Protein AF-A0A661TJ14-F1 (afdb_monomer_lite)

Sequence (254 aa):
TYYYKWKAENRQFLFSNINYFESGESVINGIFPKISSKQELNIISKLQKIKKTIGYYSLRIKNGNILYYRNSGGRYWKIITNFRPTFYLNNKKGISSRESYLYFSDTTLRDIIISNLNSSLYFWYYVMHSDARTNNPSDLKNFPLDQDVFRKNLKKNLIELCKILMNDLQKNSIIQTANYRTGDVKYQQFLPAKSKAIIDEIDKVLAKHYGFTEEELDFIINYDIKYRMREEFFNNENEKENEQLIKNNNSFLK

pLDDT: mean 89.23, std 15.02, range [35.16, 98.88]

Secondary structure (DSSP, 8-state):
-------GGGGGGTGGG------GGG-BTTB-----SHHHHHHHHHHTT---BHHHH-BSS--S-EEEEESS--TT---EESSPPPEEETTEE---TTEEEEE-SSHHHHHHHHHHHHSHHHHHHHHHHS-SS---HHHHHTSB--GGGS-HHHHHHHHHHHHHHHHHHHHTEEEEEEEETTEEEEEEEE-GGGGHHHHHHHHHHHHHHHT--HHHHHHHHHTTHHHHT-THHHHTHHHHHHHHHHHHHHTT--

Structure (mmCIF, N/CA/C/O backbone):
data_AF-A0A661TJ14-F1
#
_entry.id   AF-A0A661TJ14-F1
#
loop_
_atom_site.group_PDB
_atom_site.id
_atom_site.type_symbol
_atom_site.label_atom_id
_atom_site.label_alt_id
_atom_site.label_comp_id
_atom_site.label_asym_id
_atom_site.label_entity_id
_atom_site.label_seq_id
_atom_site.pdbx_PDB_ins_code
_atom_site.Cartn_x
_atom_site.Cartn_y
_atom_site.Cartn_z
_atom_site.occupancy
_atom_site.B_iso_or_equiv
_atom_site.auth_seq_id
_atom_site.auth_comp_id
_atom_site.auth_asym_id
_atom_site.auth_atom_id
_atom_site.pdbx_PDB_model_num
ATOM 1 N N . THR A 1 1 ? -22.064 1.202 -0.076 1.00 82.75 1 THR A N 1
ATOM 2 C CA . THR A 1 1 ? -22.317 0.019 -0.932 1.00 82.75 1 THR A CA 1
ATOM 3 C C . THR A 1 1 ? -21.012 -0.629 -1.344 1.00 82.75 1 THR A C 1
ATOM 5 O O . THR A 1 1 ? -20.039 0.091 -1.533 1.00 82.75 1 THR A O 1
ATOM 8 N N . TYR A 1 2 ? -21.007 -1.955 -1.521 1.00 86.31 2 TYR A N 1
ATOM 9 C CA . TYR A 1 2 ? -19.827 -2.746 -1.898 1.00 86.31 2 TYR A CA 1
ATOM 10 C C . TYR A 1 2 ? -19.273 -2.360 -3.282 1.00 86.31 2 TYR A C 1
ATOM 12 O O . TYR A 1 2 ? -20.023 -2.001 -4.193 1.00 86.31 2 TYR A O 1
ATOM 20 N N . TYR A 1 3 ? -17.954 -2.477 -3.473 1.00 88.88 3 TYR A N 1
ATOM 21 C CA . TYR A 1 3 ? -17.310 -2.272 -4.775 1.00 88.88 3 TYR A CA 1
ATOM 22 C C . TYR A 1 3 ? -17.398 -3.537 -5.653 1.00 88.88 3 TYR A C 1
ATOM 24 O O . TYR A 1 3 ? -16.480 -4.368 -5.700 1.00 88.88 3 TYR A O 1
ATOM 32 N N . TYR A 1 4 ? -18.516 -3.677 -6.374 1.00 86.31 4 TYR A N 1
ATOM 33 C CA . TYR A 1 4 ? -18.767 -4.814 -7.263 1.00 86.31 4 TYR A CA 1
ATOM 34 C C . TYR A 1 4 ? -17.832 -4.826 -8.480 1.00 86.31 4 TYR A C 1
ATOM 36 O O . TYR A 1 4 ? -17.758 -3.882 -9.269 1.00 86.31 4 TYR A O 1
ATOM 44 N N . LYS A 1 5 ? -17.152 -5.960 -8.674 1.00 85.75 5 LYS A N 1
ATOM 45 C CA . LYS A 1 5 ? -16.361 -6.275 -9.871 1.00 85.75 5 LYS A CA 1
ATOM 46 C C . LYS A 1 5 ? -17.174 -7.259 -10.707 1.00 85.75 5 LYS A C 1
ATOM 48 O O . LYS A 1 5 ? -17.396 -8.388 -10.284 1.00 85.75 5 LYS A O 1
ATOM 53 N N . TRP A 1 6 ? -17.633 -6.816 -11.866 1.00 82.25 6 TRP A N 1
ATOM 54 C CA . TRP A 1 6 ? -18.607 -7.500 -12.714 1.00 82.25 6 TRP A CA 1
ATOM 55 C C . TRP A 1 6 ? -18.126 -7.483 -14.163 1.00 82.25 6 TRP A C 1
ATOM 57 O O . TRP A 1 6 ? -17.365 -6.593 -14.562 1.00 82.25 6 TRP A O 1
ATOM 67 N N . LYS A 1 7 ? -18.529 -8.496 -14.933 1.00 82.94 7 LYS A N 1
ATOM 68 C CA . LYS A 1 7 ? -18.353 -8.514 -16.384 1.00 82.94 7 LYS A CA 1
ATOM 69 C C . LYS A 1 7 ? -19.634 -8.014 -17.061 1.00 82.94 7 LYS A C 1
ATOM 71 O O . LYS A 1 7 ? -20.668 -7.866 -16.408 1.00 82.94 7 LYS A O 1
ATOM 76 N N . ALA A 1 8 ? -19.558 -7.722 -18.358 1.00 86.62 8 ALA A N 1
ATOM 77 C CA . ALA A 1 8 ? -20.676 -7.143 -19.101 1.00 86.62 8 ALA A CA 1
ATOM 78 C C . ALA A 1 8 ? -21.921 -8.048 -19.082 1.00 86.62 8 ALA A C 1
ATOM 80 O O . ALA A 1 8 ? -23.043 -7.549 -19.024 1.00 86.62 8 ALA A O 1
ATOM 81 N N . GLU A 1 9 ? -21.720 -9.365 -19.043 1.00 89.62 9 GLU A N 1
ATOM 82 C CA . GLU A 1 9 ? -22.781 -10.376 -19.054 1.00 89.62 9 GLU A CA 1
ATOM 83 C C . GLU A 1 9 ? -23.595 -10.373 -17.750 1.00 89.62 9 GLU A C 1
ATOM 85 O O . GLU A 1 9 ? -24.747 -10.794 -17.723 1.00 89.62 9 GLU A O 1
ATOM 90 N N . ASN A 1 10 ? -23.039 -9.840 -16.657 1.00 87.62 10 ASN A N 1
ATOM 91 C CA . ASN A 1 10 ? -23.737 -9.750 -15.375 1.00 87.62 10 ASN A CA 1
ATOM 92 C C . ASN A 1 10 ? -24.695 -8.550 -15.293 1.00 87.62 10 ASN A C 1
ATOM 94 O O . ASN A 1 10 ? -25.259 -8.309 -14.224 1.00 87.62 10 ASN A O 1
ATOM 98 N N . ARG A 1 11 ? -24.881 -7.778 -16.379 1.00 88.44 11 ARG A N 1
ATOM 99 C CA . ARG A 1 11 ? -25.579 -6.487 -16.311 1.00 88.44 11 ARG A CA 1
ATOM 100 C C . ARG A 1 11 ? -27.006 -6.578 -15.789 1.00 88.44 11 ARG A C 1
ATOM 102 O O . ARG A 1 11 ? -27.409 -5.748 -14.979 1.00 88.44 11 ARG A O 1
ATOM 109 N N . GLN A 1 12 ? -27.731 -7.604 -16.218 1.00 91.88 12 GLN A N 1
ATOM 110 C CA . GLN A 1 12 ? -29.122 -7.835 -15.826 1.00 91.88 12 GLN A CA 1
ATOM 111 C C . GLN A 1 12 ? -29.311 -8.057 -14.317 1.00 91.88 12 GLN A C 1
ATOM 113 O O . GLN A 1 12 ? -30.393 -7.819 -13.800 1.00 91.88 12 GLN A O 1
ATOM 118 N N . PHE A 1 13 ? -28.255 -8.453 -13.600 1.00 88.69 13 PHE A N 1
ATOM 119 C CA . PHE A 1 13 ? -28.304 -8.728 -12.164 1.00 88.69 13 PHE A CA 1
ATOM 120 C C . PHE A 1 13 ? -27.771 -7.572 -11.307 1.00 88.69 13 PHE A C 1
ATOM 122 O O . PHE A 1 13 ? -27.551 -7.757 -10.112 1.00 88.69 13 PHE A O 1
ATOM 129 N N . LEU A 1 14 ? -27.475 -6.404 -11.892 1.00 83.88 14 LEU A N 1
ATOM 130 C CA . LEU A 1 14 ? -26.838 -5.312 -11.153 1.00 83.88 14 LEU A CA 1
ATOM 131 C C . LEU A 1 14 ? -27.724 -4.838 -10.001 1.00 83.88 14 LEU A C 1
ATOM 133 O O . LEU A 1 14 ? -27.325 -4.928 -8.847 1.00 83.88 14 LEU A O 1
ATOM 137 N N . PHE A 1 15 ? -28.926 -4.357 -10.316 1.00 87.31 15 PHE A N 1
ATOM 138 C CA . PHE A 1 15 ? -29.796 -3.722 -9.329 1.00 87.31 15 PHE A CA 1
ATOM 139 C C . PHE A 1 15 ? -30.362 -4.710 -8.311 1.00 87.31 15 PHE A C 1
ATOM 141 O O . PHE A 1 15 ? -30.538 -4.345 -7.156 1.00 87.31 15 PHE A O 1
ATOM 148 N N . SER A 1 16 ? -30.557 -5.972 -8.702 1.00 88.75 16 SER A N 1
ATOM 149 C CA . SER A 1 16 ? -31.016 -7.023 -7.789 1.00 88.75 16 SER A CA 1
ATOM 150 C C . SER A 1 16 ? -29.964 -7.435 -6.755 1.00 88.75 16 SER A C 1
ATOM 152 O O . SER A 1 16 ? -30.310 -8.067 -5.767 1.00 88.75 16 SER A O 1
ATOM 154 N N . ASN A 1 17 ? -28.686 -7.110 -6.980 1.00 85.50 17 ASN A N 1
ATOM 155 C CA . ASN A 1 17 ? -27.584 -7.480 -6.089 1.00 85.50 17 ASN A CA 1
ATOM 156 C C . ASN A 1 17 ? -27.030 -6.304 -5.278 1.00 85.50 17 ASN A C 1
ATOM 158 O O . ASN A 1 17 ? -26.077 -6.502 -4.521 1.00 85.50 17 ASN A O 1
ATOM 162 N N . ILE A 1 18 ? -27.561 -5.089 -5.447 1.00 87.06 18 ILE A N 1
ATOM 163 C CA . ILE A 1 18 ? -27.098 -3.920 -4.696 1.00 87.06 18 ILE A CA 1
ATOM 164 C C . ILE A 1 18 ? -27.708 -3.947 -3.299 1.00 87.06 18 ILE A C 1
ATOM 166 O O . ILE A 1 18 ? -28.922 -3.913 -3.141 1.00 87.06 18 ILE A O 1
ATOM 170 N N . ASN A 1 19 ? -26.834 -3.910 -2.295 1.00 85.88 19 ASN A N 1
ATOM 171 C CA . ASN A 1 19 ? -27.212 -3.668 -0.911 1.00 85.88 19 ASN A CA 1
ATOM 172 C C . ASN A 1 19 ? -26.663 -2.320 -0.438 1.00 85.88 19 ASN A C 1
ATOM 174 O O . ASN A 1 19 ? -25.559 -1.894 -0.812 1.00 85.88 19 ASN A O 1
ATOM 178 N N . TYR A 1 20 ? -27.443 -1.656 0.405 1.00 89.06 20 TYR A N 1
ATOM 179 C CA . TYR A 1 20 ? -27.071 -0.402 1.042 1.00 89.06 20 TYR A CA 1
ATOM 180 C C . TYR A 1 20 ? -26.718 -0.653 2.501 1.00 89.06 20 TYR A C 1
ATOM 182 O O . TYR A 1 20 ? -27.262 -1.545 3.146 1.00 89.06 20 TYR A O 1
ATOM 190 N N . PHE A 1 21 ? -25.779 0.137 3.000 1.00 89.25 21 PHE A N 1
ATOM 191 C CA . PHE A 1 21 ? -25.346 0.101 4.384 1.00 89.25 21 PHE A CA 1
ATOM 192 C C . PHE A 1 21 ? -25.201 1.544 4.853 1.00 89.25 21 PHE A C 1
ATOM 194 O O . PHE A 1 21 ? -24.619 2.365 4.139 1.00 89.25 21 PHE A O 1
ATOM 201 N N . GLU A 1 22 ? -25.761 1.859 6.015 1.00 88.06 22 GLU A N 1
ATOM 202 C CA . GLU A 1 22 ? -25.689 3.195 6.593 1.00 88.06 22 GLU A CA 1
ATOM 203 C C . GLU A 1 22 ? -24.286 3.451 7.154 1.00 88.06 22 GLU A C 1
ATOM 205 O O . GLU A 1 22 ? -23.773 2.688 7.970 1.00 88.06 22 GLU A O 1
ATOM 210 N N . SER A 1 23 ? -23.633 4.514 6.680 1.00 85.12 23 SER A N 1
ATOM 211 C CA . SER A 1 23 ? -22.223 4.772 6.984 1.00 85.12 23 SER A CA 1
ATOM 212 C C . SER A 1 23 ? -21.910 6.259 7.180 1.00 85.12 23 SER A C 1
ATOM 214 O O . SER A 1 23 ? -20.784 6.684 6.926 1.00 85.12 23 SER A O 1
ATOM 216 N N . GLY A 1 24 ? -22.877 7.073 7.616 1.00 80.44 24 GLY A N 1
ATOM 217 C CA . GLY A 1 24 ? -22.690 8.525 7.780 1.00 80.44 24 GLY A CA 1
ATOM 218 C C . GLY A 1 24 ? -21.495 8.898 8.672 1.00 80.44 24 GLY A C 1
ATOM 219 O O . GLY A 1 24 ? -20.744 9.814 8.356 1.00 80.44 24 GLY A O 1
ATOM 220 N N . GLU A 1 25 ? -21.240 8.114 9.721 1.00 80.06 25 GLU A N 1
ATOM 221 C CA . GLU A 1 25 ? -20.124 8.316 10.661 1.00 80.06 25 GLU A CA 1
ATOM 222 C C . GLU A 1 25 ? -18.742 7.947 10.083 1.00 80.06 25 GLU A C 1
ATOM 224 O O . GLU A 1 25 ? -17.702 8.239 10.670 1.00 80.06 25 GLU A O 1
ATOM 229 N N . SER A 1 26 ? -18.702 7.307 8.913 1.00 81.81 26 SER A N 1
ATOM 230 C CA . SER A 1 26 ? -17.463 6.807 8.305 1.00 81.81 26 SER A CA 1
ATOM 231 C C . SER A 1 26 ? -16.776 7.793 7.358 1.00 81.81 26 SER A C 1
ATOM 233 O O . SER A 1 26 ? -15.758 7.450 6.761 1.00 81.81 26 SER A O 1
ATOM 235 N N . VAL A 1 27 ? -17.314 9.005 7.187 1.00 83.50 27 VAL A N 1
ATOM 236 C CA . VAL A 1 27 ? -16.753 9.994 6.256 1.00 83.50 27 VAL A CA 1
ATOM 237 C C . VAL A 1 27 ? -15.352 10.412 6.705 1.00 83.50 27 VAL A C 1
ATOM 239 O O . VAL A 1 27 ? -15.152 10.853 7.835 1.00 83.50 27 VAL A O 1
ATOM 242 N N . ILE A 1 28 ? -14.374 10.303 5.804 1.00 79.12 28 ILE A N 1
ATOM 243 C CA . ILE A 1 28 ? -12.987 10.725 6.045 1.00 79.12 28 ILE A CA 1
ATOM 244 C C . ILE A 1 28 ? -12.613 11.762 4.997 1.00 79.12 28 ILE A C 1
ATOM 246 O O . ILE A 1 28 ? -12.608 11.466 3.806 1.00 79.12 28 ILE A O 1
ATOM 250 N N . ASN A 1 29 ? -12.282 12.982 5.430 1.00 76.81 29 ASN A N 1
ATOM 251 C CA . ASN A 1 29 ? -11.866 14.078 4.544 1.00 76.81 29 ASN A CA 1
ATOM 252 C C . ASN A 1 29 ? -12.845 14.329 3.375 1.00 76.81 29 ASN A C 1
ATOM 254 O O . ASN A 1 29 ? -12.426 14.557 2.243 1.00 76.81 29 ASN A O 1
ATOM 258 N N . GLY A 1 30 ? -14.154 14.234 3.635 1.00 81.81 30 GLY A N 1
ATOM 259 C CA . GLY A 1 30 ? -15.204 14.407 2.622 1.00 81.81 30 GLY A CA 1
ATOM 260 C C . GLY A 1 30 ? -15.409 13.209 1.685 1.00 81.81 30 GLY A C 1
ATOM 261 O O . GLY A 1 30 ? -16.262 13.267 0.803 1.00 81.81 30 GLY A O 1
ATOM 262 N N . ILE A 1 31 ? -14.666 12.114 1.872 1.00 83.69 31 ILE A N 1
ATOM 263 C CA . ILE A 1 31 ? -14.844 10.870 1.123 1.00 83.69 31 ILE A CA 1
ATOM 264 C C . ILE A 1 31 ? -15.847 9.995 1.867 1.00 83.69 31 ILE A C 1
ATOM 266 O O . ILE A 1 31 ? -15.644 9.666 3.035 1.00 83.69 31 ILE A O 1
ATOM 270 N N . PHE A 1 32 ? -16.901 9.583 1.164 1.00 88.12 32 PHE A N 1
ATOM 271 C CA . PHE A 1 32 ? -17.809 8.532 1.610 1.00 88.12 32 PHE A CA 1
ATOM 272 C C . PHE A 1 32 ? -17.207 7.175 1.226 1.00 88.12 32 PHE A C 1
ATOM 274 O O . PHE A 1 32 ? -17.213 6.826 0.038 1.00 88.12 32 PHE A O 1
ATOM 281 N N . PRO A 1 33 ? -16.640 6.414 2.179 1.00 88.75 33 PRO A N 1
ATOM 282 C CA . PRO A 1 33 ? -16.024 5.138 1.855 1.00 88.75 33 PRO A CA 1
ATOM 283 C C . PRO A 1 33 ? -17.071 4.134 1.363 1.00 88.75 33 PRO A C 1
ATOM 285 O O . PRO A 1 33 ? -18.238 4.161 1.759 1.00 88.75 33 PRO A O 1
ATOM 288 N N . LYS A 1 34 ? -16.646 3.210 0.496 1.00 91.88 34 LYS A N 1
ATOM 289 C CA . LYS A 1 34 ? -17.507 2.196 -0.148 1.00 91.88 34 LYS A CA 1
ATOM 290 C C . LYS A 1 34 ? -17.885 1.037 0.792 1.00 91.88 34 LYS A C 1
ATOM 292 O O . LYS A 1 34 ? -17.812 -0.127 0.414 1.00 91.88 34 LYS A O 1
ATOM 297 N N . ILE A 1 35 ? -18.301 1.366 2.012 1.00 89.75 35 ILE A N 1
ATOM 298 C CA . ILE A 1 35 ? -18.628 0.421 3.086 1.00 89.75 35 ILE A CA 1
ATOM 299 C C . ILE A 1 35 ? -19.934 -0.305 2.774 1.00 89.75 35 ILE A C 1
ATOM 301 O O . ILE A 1 35 ? -20.887 0.281 2.250 1.00 89.75 35 ILE A O 1
ATOM 305 N N . SER A 1 36 ? -19.977 -1.596 3.084 1.00 90.88 36 SER A N 1
ATOM 306 C CA . SER A 1 36 ? -21.119 -2.468 2.805 1.00 90.88 36 SER A CA 1
ATOM 307 C C . SER A 1 36 ? -21.533 -3.362 3.967 1.00 90.88 36 SER A C 1
ATOM 309 O O . SER A 1 36 ? -22.519 -4.085 3.851 1.00 90.88 36 SER A O 1
ATOM 311 N N . SER A 1 37 ? -20.804 -3.312 5.080 1.00 92.12 37 SER A N 1
ATOM 312 C CA . SER A 1 37 ? -21.016 -4.194 6.221 1.00 92.12 37 SER A CA 1
ATOM 313 C C . SER A 1 37 ? -20.634 -3.530 7.542 1.00 92.12 37 SER A C 1
ATOM 315 O O . SER A 1 37 ? -19.848 -2.579 7.593 1.00 92.12 37 SER A O 1
ATOM 317 N N . LYS A 1 38 ? -21.149 -4.090 8.643 1.00 92.56 38 LYS A N 1
ATOM 318 C CA . LYS A 1 38 ? -20.790 -3.659 10.000 1.00 92.56 38 LYS A CA 1
ATOM 319 C C . LYS A 1 38 ? -19.317 -3.922 10.325 1.00 92.56 38 LYS A C 1
ATOM 321 O O . LYS A 1 38 ? -18.710 -3.127 11.032 1.00 92.56 38 LYS A O 1
ATOM 326 N N . GLN A 1 39 ? -18.745 -4.997 9.785 1.00 93.31 39 GLN A N 1
ATOM 327 C CA . GLN A 1 39 ? -17.328 -5.335 9.950 1.00 93.31 39 GLN A CA 1
ATOM 328 C C . GLN A 1 39 ? -16.435 -4.235 9.365 1.00 93.31 39 GLN A C 1
ATOM 330 O O . GLN A 1 39 ? -15.583 -3.697 10.066 1.00 93.31 39 GLN A O 1
ATOM 335 N N . GLU A 1 40 ? -16.697 -3.810 8.126 1.00 94.12 40 GLU A N 1
ATOM 336 C CA . GLU A 1 40 ? -15.979 -2.696 7.492 1.00 94.12 40 GLU A CA 1
ATOM 337 C C . GLU A 1 40 ? -16.123 -1.385 8.275 1.00 94.12 40 GLU A C 1
ATOM 339 O O . GLU A 1 40 ? -15.144 -0.650 8.432 1.00 94.12 40 GLU A O 1
ATOM 344 N N . LEU A 1 41 ? -17.324 -1.109 8.804 1.00 93.75 41 LEU A N 1
ATOM 345 C CA . LEU A 1 41 ? -17.567 0.059 9.651 1.00 93.75 41 LEU A CA 1
ATOM 346 C C . LEU A 1 41 ? -16.722 0.018 10.939 1.00 93.75 41 LEU A C 1
ATOM 348 O O . LEU A 1 41 ? -16.112 1.012 11.316 1.00 93.75 41 LEU A O 1
ATOM 352 N N . ASN A 1 42 ? -16.632 -1.132 11.604 1.00 95.06 42 ASN A N 1
ATOM 353 C CA . ASN A 1 42 ? -15.841 -1.258 12.829 1.00 95.06 42 ASN A CA 1
ATOM 354 C C . ASN A 1 42 ? -14.341 -1.041 12.567 1.00 95.06 42 ASN A C 1
ATOM 356 O O . ASN A 1 42 ? -13.672 -0.340 13.333 1.00 95.06 42 ASN A O 1
ATOM 360 N N . ILE A 1 43 ? -13.824 -1.591 11.463 1.00 96.12 43 ILE A N 1
ATOM 361 C CA . ILE A 1 43 ? -12.422 -1.428 11.060 1.00 96.12 43 ILE A CA 1
ATOM 362 C C . ILE A 1 43 ? -12.128 0.043 10.755 1.00 96.12 43 ILE A C 1
ATOM 364 O O . ILE A 1 43 ? -11.155 0.592 11.280 1.00 96.12 43 ILE A O 1
ATOM 368 N N . ILE A 1 44 ? -12.976 0.715 9.965 1.00 94.00 44 ILE A N 1
ATOM 369 C CA . ILE A 1 44 ? -12.740 2.124 9.630 1.00 94.00 44 ILE A CA 1
ATOM 370 C C . ILE A 1 44 ? -12.796 3.016 10.873 1.00 94.00 44 ILE A C 1
ATOM 372 O O . ILE A 1 44 ? -11.939 3.883 11.025 1.00 94.00 44 ILE A O 1
ATOM 376 N N . SER A 1 45 ? -13.713 2.758 11.812 1.00 93.44 45 SER A N 1
ATOM 377 C CA . SER A 1 45 ? -13.811 3.523 13.060 1.00 93.44 45 SER A CA 1
ATOM 378 C C . SER A 1 45 ? -12.573 3.376 13.947 1.00 93.44 45 SER A C 1
ATOM 380 O O . SER A 1 45 ? -12.253 4.284 14.714 1.00 93.44 45 SER A O 1
ATOM 382 N N . LYS A 1 46 ? -11.842 2.257 13.858 1.00 95.50 46 LYS A N 1
ATOM 383 C CA . LYS A 1 46 ? -10.541 2.098 14.529 1.00 95.50 46 LYS A CA 1
ATOM 384 C C . LYS A 1 46 ? -9.455 2.908 13.828 1.00 95.50 46 LYS A C 1
ATOM 386 O O . LYS A 1 46 ? -8.693 3.597 14.503 1.00 95.50 46 LYS A O 1
ATOM 391 N N . LEU A 1 47 ? -9.423 2.889 12.494 1.00 94.62 47 LEU A N 1
ATOM 392 C CA . LEU A 1 47 ? -8.463 3.676 11.714 1.00 94.62 47 LEU A CA 1
ATOM 393 C C . LEU A 1 47 ? -8.680 5.190 11.862 1.00 94.62 47 LEU A C 1
ATOM 395 O O . LEU A 1 47 ? -7.709 5.931 11.972 1.00 94.62 47 LEU A O 1
ATOM 399 N N . GLN A 1 48 ? -9.929 5.655 11.945 1.00 91.69 48 GLN A N 1
ATOM 400 C CA . GLN A 1 48 ? -10.275 7.070 12.146 1.00 91.69 48 GLN A CA 1
ATOM 401 C C . GLN A 1 48 ? -9.757 7.650 13.472 1.00 91.69 48 GLN A C 1
ATOM 403 O O . GLN A 1 48 ? -9.578 8.860 13.587 1.00 91.69 48 GLN A O 1
ATOM 408 N N . LYS A 1 49 ? -9.489 6.809 14.479 1.00 93.00 49 LYS A N 1
ATOM 409 C CA . LYS A 1 49 ? -8.905 7.250 15.759 1.00 93.00 49 LYS A CA 1
ATOM 410 C C . LYS A 1 49 ? -7.418 7.601 15.638 1.00 93.00 49 LYS A C 1
ATOM 412 O O . LYS A 1 49 ? -6.862 8.221 16.546 1.00 93.00 49 LYS A O 1
ATOM 417 N N . ILE A 1 50 ? -6.765 7.199 14.548 1.00 94.75 50 ILE A N 1
ATOM 418 C CA . ILE A 1 50 ? -5.349 7.465 14.302 1.00 94.75 50 ILE A CA 1
ATOM 419 C C . ILE A 1 50 ? -5.201 8.907 13.812 1.00 94.75 50 ILE A C 1
ATOM 421 O O . ILE A 1 50 ? -5.768 9.301 12.798 1.00 94.75 50 ILE A O 1
ATOM 425 N N . LYS A 1 51 ? -4.417 9.705 14.541 1.00 92.44 51 LYS A N 1
ATOM 426 C CA . LYS A 1 51 ? -4.318 11.158 14.319 1.00 92.44 51 LYS A CA 1
ATOM 427 C C . LYS A 1 51 ? -3.372 11.554 13.187 1.00 92.44 51 LYS A C 1
ATOM 429 O O . LYS A 1 51 ? -3.486 12.654 12.653 1.00 92.44 51 LYS A O 1
ATOM 434 N N . LYS A 1 52 ? -2.404 10.696 12.866 1.00 96.62 52 LYS A N 1
ATOM 435 C CA . LYS A 1 52 ? -1.402 10.932 11.824 1.00 96.62 52 LYS A CA 1
ATOM 436 C C . LYS A 1 52 ? -1.679 10.067 10.607 1.00 96.62 52 LYS A C 1
ATOM 438 O O . LYS A 1 52 ? -2.375 9.055 10.668 1.00 96.62 52 LYS A O 1
ATOM 443 N N . THR A 1 53 ? -1.104 10.480 9.491 1.00 97.06 53 THR A N 1
ATOM 444 C CA . THR A 1 53 ? -1.146 9.746 8.232 1.00 97.06 53 THR A CA 1
ATOM 445 C C . THR A 1 53 ? 0.268 9.546 7.709 1.00 97.06 53 THR A C 1
ATOM 447 O O . THR A 1 53 ? 1.208 10.213 8.148 1.00 97.06 53 THR A O 1
ATOM 450 N N . ILE A 1 54 ? 0.439 8.687 6.706 1.00 97.75 54 ILE A N 1
ATOM 451 C CA . ILE A 1 54 ? 1.723 8.564 5.992 1.00 97.75 54 ILE A CA 1
ATOM 452 C C . ILE A 1 54 ? 2.203 9.924 5.458 1.00 97.75 54 ILE A C 1
ATOM 454 O O . ILE A 1 54 ? 3.403 10.198 5.435 1.00 97.75 54 ILE A O 1
ATOM 458 N N . GLY A 1 55 ? 1.277 10.806 5.072 1.00 97.50 55 GLY A N 1
ATOM 459 C CA . GLY A 1 55 ? 1.571 12.160 4.616 1.00 97.50 55 GLY A CA 1
ATOM 460 C C . GLY A 1 55 ? 2.350 12.992 5.634 1.00 97.50 55 GLY A C 1
ATOM 461 O O . GLY A 1 55 ? 3.264 13.707 5.224 1.00 97.50 55 GLY A O 1
ATOM 462 N N . TYR A 1 56 ? 2.059 12.837 6.932 1.00 97.75 56 TYR A N 1
ATOM 463 C CA . TYR A 1 56 ? 2.776 13.502 8.029 1.00 97.75 56 TYR A CA 1
ATOM 464 C C . TYR A 1 56 ? 4.269 13.141 8.053 1.00 97.75 56 TYR A C 1
ATOM 466 O O . TYR A 1 56 ? 5.114 13.983 8.334 1.00 97.75 56 TYR A O 1
ATOM 474 N N . TYR A 1 57 ? 4.589 11.893 7.710 1.00 97.69 57 TYR A N 1
ATOM 475 C CA . TYR A 1 57 ? 5.951 11.358 7.692 1.00 97.69 57 TYR A CA 1
ATOM 476 C C . TYR A 1 57 ? 6.666 11.541 6.345 1.00 97.69 57 TYR A C 1
ATOM 478 O O . TYR A 1 57 ? 7.878 11.339 6.252 1.00 97.69 57 TYR A O 1
ATOM 486 N N . SER A 1 58 ? 5.929 11.899 5.289 1.00 96.94 58 SER A N 1
ATOM 487 C CA . SER A 1 58 ? 6.485 12.060 3.946 1.00 96.94 58 SER A CA 1
ATOM 488 C C . SER A 1 58 ? 7.221 13.392 3.795 1.00 96.94 58 SER A C 1
ATOM 490 O O . SER A 1 58 ? 6.690 14.460 4.099 1.00 96.94 58 SER A O 1
ATOM 492 N N . LEU A 1 59 ? 8.439 13.343 3.262 1.00 97.00 59 LEU A N 1
ATOM 493 C CA . LEU A 1 59 ? 9.255 14.522 3.001 1.00 97.00 59 LEU A CA 1
ATOM 494 C C . LEU A 1 59 ? 9.055 15.034 1.573 1.00 97.00 59 LEU A C 1
ATOM 496 O O . LEU A 1 59 ? 8.838 14.275 0.627 1.00 97.00 59 LEU A O 1
ATOM 500 N N . ARG A 1 60 ? 9.178 16.355 1.411 1.00 93.62 60 ARG A N 1
ATOM 501 C CA . ARG A 1 60 ? 9.242 17.003 0.088 1.00 93.62 60 ARG A CA 1
ATOM 502 C C . ARG A 1 60 ? 10.650 16.964 -0.512 1.00 93.62 60 ARG A C 1
ATOM 504 O O . ARG A 1 60 ? 10.797 17.029 -1.728 1.00 93.62 60 ARG A O 1
ATOM 511 N N . ILE A 1 61 ? 11.670 16.879 0.340 1.00 93.94 61 ILE A N 1
ATOM 512 C CA . ILE A 1 61 ? 13.080 16.918 -0.054 1.00 93.94 61 ILE A CA 1
ATOM 513 C C . ILE A 1 61 ? 13.507 15.526 -0.520 1.00 93.94 61 ILE A C 1
ATOM 515 O O . ILE A 1 61 ? 13.286 14.536 0.177 1.00 93.94 61 ILE A O 1
ATOM 519 N N . LYS A 1 62 ? 14.136 15.463 -1.698 1.00 93.94 62 LYS A N 1
ATOM 520 C CA . LYS A 1 62 ? 14.664 14.217 -2.260 1.00 93.94 62 LYS A CA 1
ATOM 521 C C . LYS A 1 62 ? 15.836 13.709 -1.421 1.00 93.94 62 LYS A C 1
ATOM 523 O O . LYS A 1 62 ? 16.735 14.477 -1.094 1.00 93.94 62 LYS A O 1
ATOM 528 N N . ASN A 1 63 ? 15.847 12.414 -1.127 1.00 95.25 63 ASN A N 1
ATOM 529 C CA . ASN A 1 63 ? 16.943 11.743 -0.430 1.00 95.25 63 ASN A CA 1
ATOM 530 C C . ASN A 1 63 ? 17.020 10.251 -0.821 1.00 95.25 63 ASN A C 1
ATOM 532 O O . ASN A 1 63 ? 16.248 9.783 -1.661 1.00 95.25 63 ASN A O 1
ATOM 536 N N . GLY A 1 64 ? 17.961 9.510 -0.223 1.00 95.31 64 GLY A N 1
ATOM 537 C CA . GLY A 1 64 ? 18.157 8.074 -0.472 1.00 95.31 64 GLY A CA 1
ATOM 538 C C . GLY A 1 64 ? 17.140 7.141 0.206 1.00 95.31 64 GLY A C 1
ATOM 539 O O . GLY A 1 64 ? 17.083 5.956 -0.116 1.00 95.31 64 GLY A O 1
ATOM 540 N N . ASN A 1 65 ? 16.305 7.651 1.112 1.00 97.56 65 ASN A N 1
ATOM 541 C CA . ASN A 1 65 ? 15.286 6.896 1.844 1.00 97.56 65 ASN A CA 1
ATOM 542 C C . ASN A 1 65 ? 13.956 6.955 1.088 1.00 97.56 65 ASN A C 1
ATOM 544 O O . ASN A 1 65 ? 12.984 7.585 1.503 1.00 97.56 65 ASN A O 1
ATOM 548 N N . ILE A 1 66 ? 13.955 6.305 -0.069 1.00 97.88 66 ILE A N 1
ATOM 549 C CA . ILE A 1 66 ? 12.886 6.346 -1.062 1.00 97.88 66 ILE A CA 1
ATOM 550 C C . ILE A 1 66 ? 12.108 5.029 -1.084 1.00 97.88 66 ILE A C 1
ATOM 552 O O . ILE A 1 66 ? 12.709 3.954 -1.084 1.00 97.88 66 ILE A O 1
ATOM 556 N N . LEU A 1 67 ? 10.778 5.115 -1.134 1.00 98.00 67 LEU A N 1
ATOM 557 C CA . LEU A 1 67 ? 9.937 4.016 -1.613 1.00 98.00 67 LEU A CA 1
ATOM 558 C C . LEU A 1 67 ? 9.501 4.281 -3.053 1.00 98.00 67 LEU A C 1
ATOM 560 O O . LEU A 1 67 ? 9.343 5.438 -3.449 1.00 98.00 67 LEU A O 1
ATOM 564 N N . TYR A 1 68 ? 9.278 3.211 -3.805 1.00 98.06 68 TYR A N 1
ATOM 565 C CA . TYR A 1 68 ? 8.828 3.231 -5.191 1.00 98.06 68 TYR A CA 1
ATOM 566 C C . TYR A 1 68 ? 7.481 2.532 -5.305 1.00 98.06 68 TYR A C 1
ATOM 568 O O . TYR A 1 68 ? 7.227 1.526 -4.644 1.00 98.06 68 TYR A O 1
ATOM 576 N N . TYR A 1 69 ? 6.622 3.063 -6.163 1.00 96.94 69 TYR A N 1
ATOM 577 C CA . TYR A 1 69 ? 5.335 2.467 -6.488 1.00 96.94 69 TYR A CA 1
ATOM 578 C C . TYR A 1 69 ? 4.921 2.851 -7.902 1.00 96.94 69 TYR A C 1
ATOM 580 O O . TYR A 1 69 ? 5.539 3.702 -8.545 1.00 96.94 69 TYR A O 1
ATOM 588 N N . ARG A 1 70 ? 3.863 2.216 -8.399 1.00 93.69 70 ARG A N 1
ATOM 589 C CA . ARG A 1 70 ? 3.241 2.588 -9.668 1.00 93.69 70 ARG A CA 1
ATOM 590 C C . ARG A 1 70 ? 1.891 3.245 -9.425 1.00 93.69 70 ARG A C 1
ATOM 592 O O . ARG A 1 70 ? 1.090 2.737 -8.643 1.00 93.69 70 ARG A O 1
ATOM 599 N N . ASN A 1 71 ? 1.615 4.315 -10.165 1.00 91.25 71 ASN A N 1
ATOM 600 C CA . ASN A 1 71 ? 0.316 4.994 -10.127 1.00 91.25 71 ASN A CA 1
ATOM 601 C C . ASN A 1 71 ? -0.795 4.187 -10.819 1.00 91.25 71 ASN A C 1
ATOM 603 O O . ASN A 1 71 ? -1.967 4.457 -10.608 1.00 91.25 71 ASN A O 1
ATOM 607 N N . SER A 1 72 ? -0.451 3.230 -11.683 1.00 86.88 72 SER A N 1
ATOM 608 C CA . SER A 1 72 ? -1.407 2.407 -12.445 1.00 86.88 72 SER A CA 1
ATOM 609 C C . SER A 1 72 ? -0.846 1.005 -12.694 1.00 86.88 72 SER A C 1
ATOM 611 O O . SER A 1 72 ? 0.376 0.799 -12.633 1.00 86.88 72 SER A O 1
ATOM 613 N N . GLY A 1 73 ? -1.745 0.058 -12.964 1.00 83.00 73 GLY A N 1
ATOM 614 C CA . GLY A 1 73 ? -1.484 -1.382 -12.935 1.00 83.00 73 GLY A CA 1
ATOM 615 C C . GLY A 1 73 ? -1.622 -1.973 -11.526 1.00 83.00 73 GLY A C 1
ATOM 616 O O . GLY A 1 73 ? -1.889 -1.250 -10.558 1.00 83.00 73 GLY A O 1
ATOM 617 N N . GLY A 1 74 ? -1.469 -3.295 -11.396 1.00 80.50 74 GLY A N 1
ATOM 618 C CA . GLY A 1 74 ? -1.604 -3.965 -10.098 1.00 80.50 74 GLY A CA 1
ATOM 619 C C . GLY A 1 74 ? -3.033 -3.843 -9.571 1.00 80.50 74 GLY A C 1
ATOM 620 O O . GLY A 1 74 ? -3.297 -3.306 -8.489 1.00 80.50 74 GLY A O 1
ATOM 621 N N . ARG A 1 75 ? -3.998 -4.274 -10.385 1.00 81.38 75 ARG A N 1
ATOM 622 C CA . ARG A 1 75 ? -5.435 -4.081 -10.158 1.00 81.38 75 ARG A CA 1
ATOM 623 C C . ARG A 1 75 ? -5.881 -4.586 -8.788 1.00 81.38 75 ARG A C 1
ATOM 625 O O . ARG A 1 75 ? -6.693 -3.934 -8.137 1.00 81.38 75 ARG A O 1
ATOM 632 N N . TYR A 1 76 ? -5.326 -5.714 -8.350 1.00 90.44 76 TYR A N 1
ATOM 633 C CA . TYR A 1 76 ? -5.664 -6.368 -7.081 1.00 90.44 76 TYR A CA 1
ATOM 634 C C . TYR A 1 76 ? -4.540 -6.330 -6.038 1.00 90.44 76 TYR A C 1
ATOM 636 O O . TYR A 1 76 ? -4.707 -6.841 -4.936 1.00 90.44 76 TYR A O 1
ATOM 644 N N . TRP A 1 77 ? -3.403 -5.717 -6.370 1.00 92.88 77 TRP A N 1
ATOM 645 C CA . TRP A 1 77 ? -2.235 -5.655 -5.497 1.00 92.88 77 TRP A CA 1
ATOM 646 C C . TRP A 1 77 ? -1.542 -4.306 -5.631 1.00 92.88 77 TRP A C 1
ATOM 648 O O . TRP A 1 77 ? -1.137 -3.919 -6.727 1.00 92.88 77 TRP A O 1
ATOM 658 N N . LYS A 1 78 ? -1.361 -3.597 -4.514 1.00 93.94 78 LYS A N 1
ATOM 659 C CA . LYS A 1 78 ? -0.558 -2.371 -4.476 1.00 93.94 78 LYS A CA 1
ATOM 660 C C . LYS A 1 78 ? 0.846 -2.719 -4.016 1.00 93.94 78 LYS A C 1
ATOM 662 O O . LYS A 1 78 ? 1.085 -2.947 -2.841 1.00 93.94 78 LYS A O 1
ATOM 667 N N . ILE A 1 79 ? 1.745 -2.821 -4.991 1.00 95.81 79 ILE A N 1
ATOM 668 C CA . ILE A 1 79 ? 3.135 -3.210 -4.769 1.00 95.81 79 ILE A CA 1
ATOM 669 C C . ILE A 1 79 ? 3.955 -1.959 -4.500 1.00 95.81 79 ILE A C 1
ATOM 671 O O . ILE A 1 79 ? 4.028 -1.067 -5.352 1.00 95.81 79 ILE A O 1
ATOM 675 N N . ILE A 1 80 ? 4.590 -1.928 -3.334 1.00 97.94 80 ILE A N 1
ATOM 676 C CA . ILE A 1 80 ? 5.482 -0.850 -2.917 1.00 97.94 80 ILE A CA 1
ATOM 677 C C . ILE A 1 80 ? 6.848 -1.443 -2.595 1.00 97.94 80 ILE A C 1
ATOM 679 O O . ILE A 1 80 ? 6.927 -2.414 -1.844 1.00 97.94 80 ILE A O 1
ATOM 683 N N . THR A 1 81 ? 7.922 -0.866 -3.127 1.00 98.50 81 THR A N 1
ATOM 684 C CA . THR A 1 81 ? 9.277 -1.417 -2.991 1.00 98.50 81 THR A CA 1
ATOM 685 C C . THR A 1 81 ? 10.273 -0.403 -2.434 1.00 98.50 81 THR A C 1
ATOM 687 O O . THR A 1 81 ? 10.136 0.800 -2.645 1.00 98.50 81 THR A O 1
ATOM 690 N N . ASN A 1 82 ? 11.316 -0.871 -1.738 1.00 98.25 82 ASN A N 1
ATOM 691 C CA . ASN A 1 82 ? 12.463 -0.031 -1.339 1.00 98.25 82 ASN A CA 1
ATOM 692 C C . ASN A 1 82 ? 13.590 -0.009 -2.389 1.00 98.25 82 ASN A C 1
ATOM 694 O O . ASN A 1 82 ? 14.627 0.619 -2.187 1.00 98.25 82 ASN A O 1
ATOM 698 N N . PHE A 1 83 ? 13.375 -0.681 -3.517 1.00 97.50 83 PHE A N 1
ATOM 699 C CA . PHE A 1 83 ? 14.242 -0.694 -4.685 1.00 97.50 83 PHE A CA 1
ATOM 700 C C . PHE A 1 83 ? 13.438 -0.282 -5.915 1.00 97.50 83 PHE A C 1
ATOM 702 O O . PHE A 1 83 ? 12.230 -0.515 -5.984 1.00 97.50 83 PHE A O 1
ATOM 709 N N . ARG A 1 84 ? 14.104 0.317 -6.901 1.00 97.00 84 ARG A N 1
ATOM 710 C CA . ARG A 1 84 ? 13.460 0.696 -8.158 1.00 97.00 84 ARG A CA 1
ATOM 711 C C . ARG A 1 84 ? 13.195 -0.558 -9.009 1.00 97.00 84 ARG A C 1
ATOM 713 O O . ARG A 1 84 ? 14.164 -1.258 -9.315 1.00 97.00 84 ARG A O 1
ATOM 720 N N . PRO A 1 85 ? 11.944 -0.838 -9.423 1.00 96.31 85 PRO A N 1
ATOM 721 C CA . PRO A 1 85 ? 11.658 -1.925 -10.354 1.00 96.31 85 PRO A CA 1
ATOM 722 C C . PRO A 1 85 ? 12.357 -1.731 -11.703 1.00 96.31 85 PRO A C 1
ATOM 724 O O . PRO A 1 85 ? 12.556 -0.609 -12.171 1.00 96.31 85 PRO A O 1
ATOM 727 N N . THR A 1 86 ? 12.719 -2.831 -12.355 1.00 96.81 86 THR A N 1
ATOM 728 C CA . THR A 1 86 ? 13.426 -2.766 -13.639 1.00 96.81 86 THR A CA 1
ATOM 729 C C . THR A 1 86 ? 12.496 -2.333 -14.778 1.00 96.81 86 THR A C 1
ATOM 731 O O . THR A 1 86 ? 11.383 -2.842 -14.905 1.00 96.81 86 THR A O 1
ATOM 734 N N . PHE A 1 87 ? 12.966 -1.423 -15.638 1.00 96.31 87 PHE A N 1
ATOM 735 C CA . PHE A 1 87 ? 12.248 -0.955 -16.824 1.00 96.31 87 PHE A CA 1
ATOM 736 C C . PHE A 1 87 ? 13.216 -0.655 -17.979 1.00 96.31 87 PHE A C 1
ATOM 738 O O . PHE A 1 87 ? 14.270 -0.044 -17.779 1.00 96.31 87 PHE A O 1
ATOM 745 N N . TYR A 1 88 ? 12.834 -1.047 -19.192 1.00 96.06 88 TYR A N 1
ATOM 746 C CA . TYR A 1 88 ? 13.527 -0.751 -20.439 1.00 96.06 88 TYR A CA 1
ATOM 747 C C . TYR A 1 88 ? 12.540 -0.240 -21.489 1.00 96.06 88 TYR A C 1
ATOM 749 O O . TYR A 1 88 ? 11.439 -0.774 -21.607 1.00 96.06 88 TYR A O 1
ATOM 757 N N . LEU A 1 89 ? 12.977 0.729 -22.293 1.00 95.00 89 LEU A N 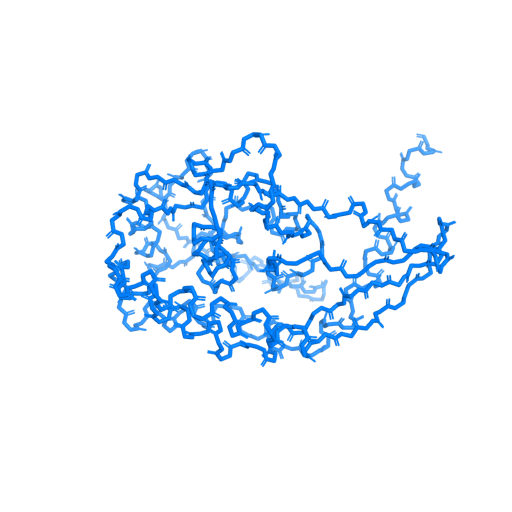1
ATOM 758 C CA . LEU A 1 89 ? 12.304 1.197 -23.505 1.00 95.00 89 LEU A CA 1
ATOM 759 C C . LEU A 1 89 ? 13.264 1.014 -24.681 1.00 95.00 89 LEU A C 1
ATOM 761 O O . LEU A 1 89 ? 14.389 1.512 -24.634 1.00 95.00 89 LEU A O 1
ATOM 765 N N . ASN A 1 90 ? 12.848 0.289 -25.718 1.00 94.25 90 ASN A N 1
ATOM 766 C CA . ASN A 1 90 ? 13.675 -0.041 -26.884 1.00 94.25 90 ASN A CA 1
ATOM 767 C C . ASN A 1 90 ? 15.049 -0.610 -26.472 1.00 94.25 90 ASN A C 1
ATOM 769 O O . ASN A 1 90 ? 16.098 -0.151 -26.922 1.00 94.25 90 ASN A O 1
ATOM 773 N N . ASN A 1 91 ? 15.035 -1.574 -25.540 1.00 93.00 91 ASN A N 1
ATOM 774 C CA . ASN A 1 91 ? 16.208 -2.210 -24.917 1.00 93.00 91 ASN A CA 1
ATOM 775 C C . ASN A 1 91 ? 17.167 -1.271 -24.151 1.00 93.00 91 ASN A C 1
ATOM 777 O O . ASN A 1 91 ? 18.200 -1.725 -23.661 1.00 93.00 91 ASN A O 1
ATOM 781 N N . LYS A 1 92 ? 16.829 0.010 -23.965 1.00 95.12 92 LYS A N 1
ATOM 782 C CA . LYS A 1 92 ? 17.590 0.941 -23.120 1.00 95.12 92 LYS A CA 1
ATOM 783 C C . LYS A 1 92 ? 16.977 1.007 -21.729 1.00 95.12 92 LYS A C 1
ATOM 785 O O . LYS A 1 92 ? 15.770 1.196 -21.594 1.00 95.12 92 LYS A O 1
ATOM 790 N N . LYS A 1 93 ? 17.806 0.852 -20.692 1.00 95.81 93 LYS A N 1
ATOM 791 C CA . LYS A 1 93 ? 17.357 0.950 -19.296 1.00 95.81 93 LYS A CA 1
ATOM 792 C C . LYS A 1 93 ? 16.823 2.358 -19.040 1.00 95.81 93 LYS A C 1
ATOM 794 O O . LYS A 1 93 ? 17.482 3.337 -19.380 1.00 95.81 93 LYS A O 1
ATOM 799 N N . GLY A 1 94 ? 15.641 2.451 -18.447 1.00 93.50 94 GLY A N 1
ATOM 800 C CA . GLY A 1 94 ? 14.957 3.718 -18.222 1.00 93.50 94 GLY A CA 1
ATOM 801 C C . GLY A 1 94 ? 14.101 3.701 -16.965 1.00 93.50 94 GLY A C 1
ATOM 802 O O . GLY A 1 94 ? 14.275 2.861 -16.084 1.00 93.50 94 GLY A O 1
ATOM 803 N N . ILE A 1 95 ? 13.169 4.648 -16.899 1.00 93.31 95 ILE A N 1
ATOM 804 C CA . ILE A 1 95 ? 12.198 4.792 -15.813 1.00 93.31 95 ILE A CA 1
ATOM 805 C C . ILE A 1 95 ? 10.804 4.706 -16.429 1.00 93.31 95 ILE A C 1
ATOM 807 O O . ILE A 1 95 ? 10.550 5.300 -17.478 1.00 93.31 95 ILE A O 1
ATOM 811 N N . SER A 1 96 ? 9.903 3.964 -15.787 1.00 91.69 96 SER A N 1
ATOM 812 C CA . SER A 1 96 ? 8.508 3.911 -16.223 1.00 91.69 96 SER A CA 1
ATOM 813 C C . SER A 1 96 ? 7.839 5.268 -16.008 1.00 91.69 96 SER A C 1
ATOM 815 O O . SER A 1 96 ? 7.942 5.847 -14.930 1.00 91.69 96 SER A O 1
ATOM 817 N N . SER A 1 97 ? 7.054 5.739 -16.978 1.00 90.12 97 SER A N 1
ATOM 818 C CA . SER A 1 97 ? 6.228 6.949 -16.822 1.00 90.12 97 SER A CA 1
ATOM 819 C C . SER A 1 97 ? 5.157 6.824 -15.730 1.00 90.12 97 SER A C 1
ATOM 821 O O . SER A 1 97 ? 4.557 7.819 -15.329 1.00 90.12 97 SER A O 1
ATOM 823 N N . ARG A 1 98 ? 4.890 5.600 -15.256 1.00 91.44 98 ARG A N 1
ATOM 824 C CA . ARG A 1 98 ? 3.955 5.312 -14.162 1.00 91.44 98 ARG A CA 1
ATOM 825 C C . ARG A 1 98 ? 4.645 5.153 -12.810 1.00 91.44 98 ARG A C 1
ATOM 827 O O . ARG A 1 98 ? 3.933 4.992 -11.822 1.00 91.44 98 ARG A O 1
ATOM 834 N N . GLU A 1 99 ? 5.979 5.163 -12.765 1.00 94.88 99 GLU A N 1
ATOM 835 C CA . GLU A 1 99 ? 6.742 5.125 -11.517 1.00 94.88 99 GLU A CA 1
ATOM 836 C C . GLU A 1 99 ? 6.531 6.423 -10.734 1.00 94.88 99 GLU A C 1
ATOM 838 O O . GLU A 1 99 ? 6.605 7.526 -11.274 1.00 94.88 99 GLU A O 1
ATOM 843 N N . SER A 1 100 ? 6.291 6.282 -9.439 1.00 95.81 100 SER A N 1
ATOM 844 C CA . SER A 1 100 ? 6.256 7.381 -8.489 1.00 95.81 100 SER A CA 1
ATOM 845 C C . SER A 1 100 ? 6.951 6.972 -7.193 1.00 95.81 100 SER A C 1
ATOM 847 O O . SER A 1 100 ? 7.344 5.817 -7.005 1.00 95.81 100 SER A O 1
ATOM 849 N N . TYR A 1 101 ? 7.161 7.946 -6.314 1.00 96.75 101 TYR A N 1
ATOM 850 C CA . TYR A 1 101 ? 7.994 7.790 -5.132 1.00 96.75 101 TYR A CA 1
ATOM 851 C C . TYR A 1 101 ? 7.553 8.685 -3.976 1.00 96.75 101 TYR A C 1
ATOM 853 O O . TYR A 1 101 ? 6.940 9.735 -4.176 1.00 96.75 101 TYR A O 1
ATOM 861 N N . LEU A 1 102 ? 7.905 8.266 -2.761 1.00 98.06 102 LEU A N 1
ATOM 862 C CA . LEU A 1 102 ? 7.833 9.071 -1.540 1.00 98.06 102 LEU A CA 1
ATOM 863 C C . LEU A 1 102 ? 9.187 9.011 -0.820 1.00 98.06 102 LEU A C 1
ATOM 865 O O . LEU A 1 102 ? 9.879 7.994 -0.890 1.00 98.06 102 LEU A O 1
ATOM 869 N N . TYR A 1 103 ? 9.544 10.097 -0.135 1.00 98.31 103 TYR A N 1
ATOM 870 C CA . TYR A 1 103 ? 10.798 10.240 0.610 1.00 98.31 103 TYR A CA 1
ATOM 871 C C . TYR A 1 103 ? 10.538 10.277 2.116 1.00 98.31 103 TYR A C 1
ATOM 873 O O . TYR A 1 103 ? 9.526 10.834 2.546 1.00 98.31 103 TYR A O 1
ATOM 881 N N . PHE A 1 104 ? 11.469 9.743 2.907 1.00 98.25 104 PHE A N 1
ATOM 882 C CA . PHE A 1 104 ? 11.366 9.659 4.371 1.00 98.25 104 PHE A CA 1
ATOM 883 C C . PHE A 1 104 ? 12.655 10.099 5.062 1.00 98.25 104 PHE A C 1
ATOM 885 O O . PHE A 1 104 ? 13.692 10.252 4.418 1.00 98.25 104 PHE A O 1
ATOM 892 N N . SER A 1 105 ? 12.601 10.327 6.374 1.00 97.19 105 SER A N 1
ATOM 893 C CA . SER A 1 105 ? 13.768 10.733 7.171 1.00 97.19 105 SER A CA 1
ATOM 894 C C . SER A 1 105 ? 14.877 9.685 7.168 1.00 97.19 105 SER A C 1
ATOM 896 O O . SER A 1 105 ? 16.049 10.030 7.049 1.00 97.19 105 SER A O 1
ATOM 898 N N . ASP A 1 106 ? 14.507 8.410 7.249 1.00 97.50 106 ASP A N 1
ATOM 899 C CA . ASP A 1 106 ? 15.425 7.289 7.430 1.00 97.50 106 ASP A CA 1
ATOM 900 C C . ASP A 1 106 ? 14.847 5.981 6.858 1.00 97.50 106 ASP A C 1
ATOM 902 O O . ASP A 1 106 ? 13.675 5.890 6.474 1.00 97.50 106 ASP A O 1
ATOM 906 N N . THR A 1 107 ? 15.694 4.953 6.780 1.00 97.94 107 THR A N 1
ATOM 907 C CA . THR A 1 107 ? 15.335 3.633 6.244 1.00 97.94 107 THR A CA 1
ATOM 908 C C . THR A 1 107 ? 14.363 2.865 7.137 1.00 97.94 107 THR A C 1
ATOM 910 O O . THR A 1 107 ? 13.570 2.083 6.618 1.00 97.94 107 THR A O 1
ATOM 913 N N . THR A 1 108 ? 14.376 3.100 8.453 1.00 97.81 108 THR A N 1
ATOM 914 C CA . THR A 1 108 ? 13.477 2.425 9.399 1.00 97.81 108 THR A CA 1
ATOM 915 C C . THR A 1 108 ? 12.040 2.879 9.177 1.00 97.81 108 THR A C 1
ATOM 917 O O . THR A 1 108 ? 11.151 2.047 8.993 1.00 97.81 108 THR A O 1
ATOM 920 N N . LEU A 1 109 ? 11.816 4.192 9.124 1.00 98.00 109 LEU A N 1
ATOM 921 C CA . LEU A 1 109 ? 10.512 4.772 8.823 1.00 98.00 109 LEU A CA 1
ATOM 922 C C . LEU A 1 109 ? 10.004 4.322 7.449 1.00 98.00 109 LEU A C 1
ATOM 924 O O . LEU A 1 109 ? 8.853 3.900 7.323 1.00 98.00 109 LEU A O 1
ATOM 928 N N . ARG A 1 110 ? 10.878 4.355 6.434 1.00 98.44 110 ARG A N 1
ATOM 929 C CA . ARG A 1 110 ? 10.559 3.869 5.087 1.00 98.44 110 ARG A CA 1
ATOM 930 C C . ARG A 1 110 ? 10.076 2.415 5.114 1.00 98.44 110 ARG A C 1
ATOM 932 O O . ARG A 1 110 ? 9.030 2.125 4.543 1.00 98.44 110 ARG A O 1
ATOM 939 N N . ASP A 1 111 ? 10.806 1.509 5.762 1.00 98.75 111 ASP A N 1
ATOM 940 C CA . ASP A 1 111 ? 10.498 0.071 5.743 1.00 98.75 111 ASP A CA 1
ATOM 941 C C . ASP A 1 111 ? 9.218 -0.264 6.539 1.00 98.75 111 ASP A C 1
ATOM 943 O O . ASP A 1 111 ? 8.424 -1.116 6.126 1.00 98.75 111 ASP A O 1
ATOM 947 N N . ILE A 1 112 ? 8.942 0.466 7.629 1.00 98.56 112 ILE A N 1
ATOM 948 C CA . ILE A 1 112 ? 7.655 0.385 8.342 1.00 98.56 112 ILE A CA 1
ATOM 949 C C . ILE A 1 112 ? 6.507 0.779 7.406 1.00 98.56 1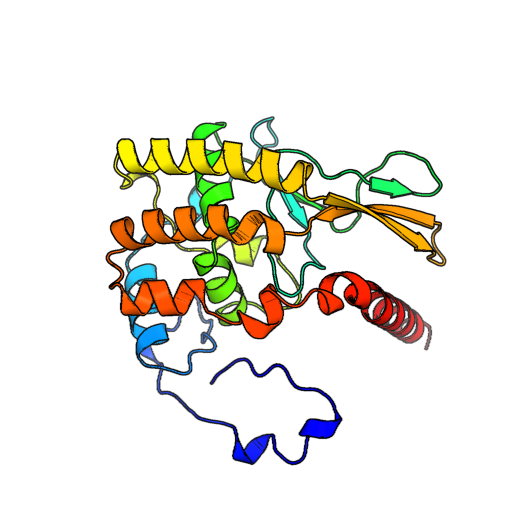12 ILE A C 1
ATOM 951 O O . ILE A 1 112 ? 5.499 0.073 7.323 1.00 98.56 112 ILE A O 1
ATOM 955 N N . ILE A 1 113 ? 6.653 1.889 6.680 1.00 98.62 113 ILE A N 1
ATOM 956 C CA . ILE A 1 113 ? 5.625 2.387 5.759 1.00 98.62 113 ILE A CA 1
ATOM 957 C C . ILE A 1 113 ? 5.429 1.434 4.576 1.00 98.62 113 ILE A C 1
ATOM 959 O O . ILE A 1 113 ? 4.290 1.154 4.210 1.00 98.62 113 ILE A O 1
ATOM 963 N N . ILE A 1 114 ? 6.506 0.874 4.020 1.00 98.81 114 ILE A N 1
ATOM 964 C CA . ILE A 1 114 ? 6.429 -0.135 2.954 1.00 98.81 114 ILE A CA 1
ATOM 965 C C . ILE A 1 114 ? 5.664 -1.374 3.419 1.00 98.81 114 ILE A C 1
ATOM 967 O O . ILE A 1 114 ? 4.831 -1.880 2.669 1.00 98.81 114 ILE A O 1
ATOM 971 N N . SER A 1 115 ? 5.897 -1.840 4.648 1.00 98.69 115 SER A N 1
ATOM 972 C CA . SER A 1 115 ? 5.149 -2.973 5.208 1.00 98.69 115 SER A CA 1
ATOM 973 C C . SER A 1 115 ? 3.654 -2.668 5.257 1.00 98.69 115 SER A C 1
ATOM 975 O O . SER A 1 115 ? 2.844 -3.431 4.740 1.00 98.69 115 SER A O 1
ATOM 977 N N . ASN A 1 116 ? 3.291 -1.501 5.796 1.00 98.56 116 ASN A N 1
ATOM 978 C CA . ASN A 1 116 ? 1.898 -1.070 5.885 1.00 98.56 116 ASN A CA 1
ATOM 979 C C . ASN A 1 116 ? 1.239 -0.952 4.506 1.00 98.56 116 ASN A C 1
ATOM 981 O O . ASN A 1 116 ? 0.132 -1.443 4.317 1.00 98.56 116 ASN A O 1
ATOM 985 N N . LEU A 1 117 ? 1.914 -0.359 3.522 1.00 98.50 117 LEU A N 1
ATOM 986 C CA . LEU A 1 117 ? 1.341 -0.151 2.191 1.00 98.50 117 LEU A CA 1
ATOM 987 C C . LEU A 1 117 ? 1.311 -1.411 1.303 1.00 98.50 117 LEU A C 1
ATOM 989 O O . LEU A 1 117 ? 0.657 -1.390 0.266 1.00 98.50 117 LEU A O 1
ATOM 993 N N . ASN A 1 118 ? 1.988 -2.502 1.675 1.00 98.44 118 ASN A N 1
ATOM 994 C CA . ASN A 1 118 ? 1.819 -3.803 1.006 1.00 98.44 118 ASN A CA 1
ATOM 995 C C . ASN A 1 118 ? 0.777 -4.704 1.697 1.00 98.44 118 ASN A C 1
ATOM 997 O O . ASN A 1 118 ? 0.483 -5.786 1.189 1.00 98.44 118 ASN A O 1
ATOM 1001 N N . SER A 1 119 ? 0.228 -4.283 2.840 1.00 98.56 119 SER A N 1
ATOM 1002 C CA . SER A 1 119 ? -0.753 -5.056 3.611 1.00 98.56 119 SER A CA 1
ATOM 1003 C C . SER A 1 119 ? -2.096 -5.205 2.886 1.00 98.56 119 SER A C 1
ATOM 1005 O O . SER A 1 119 ? -2.486 -4.372 2.055 1.00 98.56 119 SER A O 1
ATOM 1007 N N . SER A 1 120 ? -2.852 -6.247 3.235 1.00 98.50 120 SER A N 1
ATOM 1008 C CA . SER A 1 120 ? -4.241 -6.389 2.787 1.00 98.50 120 SER A CA 1
ATOM 1009 C C . SER A 1 120 ? -5.124 -5.281 3.354 1.00 98.50 120 SER A C 1
ATOM 1011 O O . SER A 1 120 ? -6.033 -4.818 2.662 1.00 98.50 120 SER A O 1
ATOM 1013 N N . LEU A 1 121 ? -4.809 -4.799 4.562 1.00 98.31 121 LEU A N 1
ATOM 1014 C CA . LEU A 1 121 ? -5.469 -3.648 5.173 1.00 98.31 121 LEU A CA 1
ATOM 1015 C C . LEU A 1 121 ? -5.385 -2.401 4.285 1.00 98.31 121 LEU A C 1
ATOM 1017 O O . LEU A 1 121 ? -6.401 -1.746 4.042 1.00 98.31 121 LEU A O 1
ATOM 1021 N N . TYR A 1 122 ? -4.197 -2.087 3.760 1.00 97.94 122 TYR A N 1
ATOM 1022 C CA . TYR A 1 122 ? -4.038 -0.958 2.845 1.00 97.94 122 TYR A CA 1
ATOM 1023 C C . TYR A 1 122 ? -4.783 -1.183 1.529 1.00 97.94 122 TYR A C 1
ATOM 1025 O O . TYR A 1 122 ? -5.443 -0.264 1.047 1.00 97.94 122 TYR A O 1
ATOM 1033 N N . PHE A 1 123 ? -4.737 -2.392 0.957 1.00 97.25 123 PHE A N 1
ATOM 1034 C CA . PHE A 1 123 ? -5.491 -2.690 -0.263 1.00 97.25 123 PHE A CA 1
ATOM 1035 C C . PHE A 1 123 ? -7.002 -2.475 -0.071 1.00 97.25 123 PHE A C 1
ATOM 1037 O O . PHE A 1 123 ? -7.637 -1.820 -0.900 1.00 97.25 123 PHE A O 1
ATOM 1044 N N . TRP A 1 124 ? -7.570 -2.965 1.035 1.00 97.06 124 TRP A N 1
ATOM 1045 C CA . TRP A 1 124 ? -8.970 -2.718 1.385 1.00 97.06 124 TRP A CA 1
ATOM 1046 C C . TRP A 1 124 ? -9.252 -1.216 1.536 1.00 97.06 124 TRP A C 1
ATOM 1048 O O . TRP A 1 124 ? -10.143 -0.687 0.865 1.00 97.06 124 TRP A O 1
ATOM 1058 N N . TYR A 1 125 ? -8.442 -0.501 2.325 1.00 95.81 125 TYR A N 1
ATOM 1059 C CA . TYR A 1 125 ? -8.596 0.941 2.538 1.00 95.81 125 TYR A CA 1
ATOM 1060 C C . TYR A 1 125 ? -8.546 1.727 1.222 1.00 95.81 125 TYR A C 1
ATOM 1062 O O . TYR A 1 125 ? -9.387 2.599 0.982 1.00 95.81 125 TYR A O 1
ATOM 1070 N N . TYR A 1 126 ? -7.600 1.387 0.345 1.00 95.12 126 TYR A N 1
ATOM 1071 C CA . TYR A 1 126 ? -7.451 1.962 -0.986 1.00 95.12 126 TYR A CA 1
ATOM 1072 C C . TYR A 1 126 ? -8.732 1.801 -1.809 1.00 95.12 126 TYR A C 1
ATOM 1074 O O . TYR A 1 126 ? -9.230 2.782 -2.362 1.00 95.12 126 TYR A O 1
ATOM 1082 N N . VAL A 1 127 ? -9.313 0.598 -1.874 1.00 94.50 127 VAL A N 1
ATOM 1083 C CA . VAL A 1 127 ? -10.553 0.364 -2.639 1.00 94.50 127 VAL A CA 1
ATOM 1084 C C . VAL A 1 127 ? -11.712 1.191 -2.073 1.00 94.50 127 VAL A C 1
ATOM 1086 O O . VAL A 1 127 ? -12.521 1.732 -2.836 1.00 94.50 127 VAL A O 1
ATOM 1089 N N . MET A 1 128 ? -11.771 1.352 -0.750 1.00 92.38 128 MET A N 1
ATOM 1090 C CA . MET A 1 128 ? -12.803 2.149 -0.089 1.00 92.38 128 MET A CA 1
ATOM 1091 C C . MET A 1 128 ? -12.693 3.645 -0.408 1.00 92.38 128 MET A C 1
ATOM 1093 O O . MET A 1 128 ? -13.720 4.261 -0.700 1.00 92.38 128 MET A O 1
ATOM 1097 N N . HIS A 1 129 ? -11.480 4.208 -0.444 1.00 92.00 129 HIS A N 1
ATOM 1098 C CA . HIS A 1 129 ? -11.262 5.664 -0.468 1.00 92.00 129 HIS A CA 1
ATOM 1099 C C . HIS A 1 129 ? -10.790 6.245 -1.808 1.00 92.00 129 HIS A C 1
ATOM 1101 O O . HIS A 1 129 ? -10.789 7.460 -1.963 1.00 92.00 129 HIS A O 1
ATOM 1107 N N . SER A 1 130 ? -10.417 5.415 -2.784 1.00 91.25 130 SER A N 1
ATOM 1108 C CA . SER A 1 130 ? -9.917 5.876 -4.091 1.00 91.25 130 SER A CA 1
ATOM 1109 C C . SER A 1 130 ? -10.901 5.604 -5.237 1.00 91.25 130 SER A C 1
ATOM 1111 O O . SER A 1 130 ? -12.000 5.074 -5.043 1.00 91.25 130 SER A O 1
ATOM 1113 N N . ASP A 1 131 ? -10.486 5.908 -6.467 1.00 88.75 131 ASP A N 1
ATOM 1114 C CA . ASP A 1 131 ? -11.169 5.487 -7.697 1.00 88.75 131 ASP A CA 1
ATOM 1115 C C . ASP A 1 131 ? -11.017 3.974 -8.001 1.00 88.75 131 ASP A C 1
ATOM 1117 O O . ASP A 1 131 ? -11.608 3.471 -8.963 1.00 88.75 131 ASP A O 1
ATOM 1121 N N . ALA A 1 132 ? -10.232 3.252 -7.186 1.00 89.19 132 ALA A N 1
ATOM 1122 C CA . ALA A 1 132 ? -9.850 1.849 -7.340 1.00 89.19 132 ALA A CA 1
ATOM 1123 C C . ALA A 1 132 ? -9.187 1.510 -8.695 1.00 89.19 132 ALA A C 1
ATOM 1125 O O . ALA A 1 132 ? -9.203 0.356 -9.135 1.00 89.19 132 ALA A O 1
ATOM 1126 N N . ARG A 1 133 ? -8.601 2.507 -9.367 1.00 85.94 133 ARG A N 1
ATOM 1127 C CA . ARG A 1 133 ? -7.873 2.380 -10.640 1.00 85.94 133 ARG A CA 1
ATOM 1128 C C . ARG A 1 133 ? -6.474 2.969 -10.564 1.00 85.94 133 ARG A C 1
ATOM 1130 O O . ARG A 1 133 ? -5.513 2.322 -10.977 1.00 85.94 133 ARG A O 1
ATOM 1137 N N . THR A 1 134 ? -6.375 4.178 -10.034 1.00 88.88 134 THR A N 1
ATOM 1138 C CA . THR A 1 134 ? -5.147 4.951 -9.928 1.00 88.88 134 THR A CA 1
ATOM 1139 C C . THR A 1 134 ? -4.700 4.931 -8.479 1.00 88.88 134 THR A C 1
ATOM 1141 O O . THR A 1 134 ? -5.508 5.111 -7.577 1.00 88.88 134 THR A O 1
ATOM 1144 N N . ASN A 1 135 ? -3.426 4.656 -8.239 1.00 91.00 135 ASN A N 1
ATOM 1145 C CA . ASN A 1 135 ? -2.823 4.730 -6.919 1.00 91.00 135 ASN A CA 1
ATOM 1146 C C . ASN A 1 135 ? -2.098 6.070 -6.800 1.00 91.00 135 ASN A C 1
ATOM 1148 O O . ASN A 1 135 ? -0.906 6.159 -7.079 1.00 91.00 135 ASN A O 1
ATOM 1152 N N . ASN A 1 136 ? -2.837 7.137 -6.510 1.00 92.56 136 ASN A N 1
ATOM 1153 C CA . ASN A 1 136 ? -2.297 8.490 -6.466 1.00 92.56 136 ASN A CA 1
ATOM 1154 C C . ASN A 1 136 ? -1.445 8.700 -5.207 1.00 92.56 136 ASN A C 1
ATOM 1156 O O . ASN A 1 136 ? -1.697 8.074 -4.176 1.00 92.56 136 ASN A O 1
ATOM 1160 N N . PRO A 1 137 ? -0.514 9.672 -5.211 1.00 94.06 137 PRO A N 1
ATOM 1161 C CA . PRO A 1 137 ? 0.226 10.033 -4.005 1.00 94.06 137 PRO A CA 1
ATOM 1162 C C . PRO A 1 137 ? -0.678 10.343 -2.802 1.00 94.06 137 PRO A C 1
ATOM 1164 O O . PRO A 1 137 ? -0.305 10.046 -1.670 1.00 94.06 137 PRO A O 1
ATOM 1167 N N . SER A 1 138 ? -1.856 10.935 -3.028 1.00 93.56 138 SER A N 1
ATOM 1168 C CA . SER A 1 138 ? -2.849 11.206 -1.981 1.00 93.56 138 SER A CA 1
ATOM 1169 C C . SER A 1 138 ? -3.427 9.933 -1.365 1.00 93.56 138 SER A C 1
ATOM 1171 O O . SER A 1 138 ? -3.650 9.915 -0.160 1.00 93.56 138 SER A O 1
ATOM 1173 N N . ASP A 1 139 ? -3.613 8.865 -2.144 1.00 94.62 139 ASP A N 1
ATOM 1174 C CA . ASP A 1 139 ? -4.169 7.596 -1.656 1.00 94.62 139 ASP A CA 1
ATOM 1175 C C . ASP A 1 139 ? -3.214 6.927 -0.658 1.00 94.62 139 ASP A C 1
ATOM 1177 O O . ASP A 1 139 ? -3.642 6.401 0.368 1.00 94.62 139 ASP A O 1
ATOM 1181 N N . LEU A 1 140 ? -1.902 7.003 -0.914 1.00 96.56 140 LEU A N 1
ATOM 1182 C CA . LEU A 1 140 ? -0.873 6.560 0.032 1.00 96.56 140 LEU A CA 1
ATOM 1183 C C . LEU A 1 140 ? -0.791 7.513 1.230 1.00 96.56 140 LEU A C 1
ATOM 1185 O O . LEU A 1 140 ? -0.809 7.079 2.378 1.00 96.56 140 LEU A O 1
ATOM 1189 N N . LYS A 1 141 ? -0.684 8.824 0.977 1.00 96.56 141 LYS A N 1
ATOM 1190 C CA . LYS A 1 141 ? -0.444 9.830 2.024 1.00 96.56 141 LYS A CA 1
ATOM 1191 C C . LYS A 1 141 ? -1.605 9.979 3.001 1.00 96.56 141 LYS A C 1
ATOM 1193 O O . LYS A 1 141 ? -1.354 10.341 4.144 1.00 96.56 141 LYS A O 1
ATOM 1198 N N . ASN A 1 142 ? -2.836 9.706 2.583 1.00 95.50 142 ASN A N 1
ATOM 1199 C CA . ASN A 1 142 ? -4.014 9.792 3.443 1.00 95.50 142 ASN A CA 1
ATOM 1200 C C . ASN A 1 142 ? -4.278 8.506 4.234 1.00 95.50 142 ASN A C 1
ATOM 1202 O O . ASN A 1 142 ? -5.233 8.476 5.005 1.00 95.50 142 ASN A O 1
ATOM 1206 N N . PHE A 1 143 ? -3.470 7.454 4.064 1.00 96.50 143 PHE A N 1
ATOM 1207 C CA . PHE A 1 143 ? -3.607 6.251 4.878 1.00 96.50 143 PHE A CA 1
ATOM 1208 C C . PHE A 1 143 ? -3.294 6.566 6.357 1.00 96.50 143 PHE A C 1
ATOM 1210 O O . PHE A 1 143 ? -2.203 7.091 6.635 1.00 96.50 143 PHE A O 1
ATOM 1217 N N . PRO A 1 144 ? -4.217 6.278 7.298 1.00 95.88 144 PRO A N 1
ATOM 1218 C CA . PRO A 1 144 ? -4.027 6.554 8.718 1.00 95.88 144 PRO A CA 1
ATOM 1219 C C . PRO A 1 144 ? -2.925 5.677 9.313 1.00 95.88 144 PRO A C 1
ATOM 1221 O O . PRO A 1 144 ? -2.989 4.450 9.274 1.00 95.88 144 PRO A O 1
ATOM 1224 N N . LEU A 1 145 ? -1.897 6.313 9.867 1.00 96.19 145 LEU A N 1
ATOM 1225 C CA . LEU A 1 145 ? -0.745 5.643 10.456 1.00 96.19 145 LEU A CA 1
ATOM 1226 C C . LEU A 1 145 ? -0.036 6.600 11.413 1.00 96.19 145 LEU A C 1
ATOM 1228 O O . LEU A 1 145 ? 0.360 7.693 11.018 1.00 96.19 145 LEU A O 1
ATOM 1232 N N . ASP A 1 146 ? 0.169 6.162 12.653 1.00 96.25 146 ASP A N 1
ATOM 1233 C CA . ASP A 1 146 ? 0.982 6.862 13.647 1.00 96.25 146 ASP A CA 1
ATOM 1234 C C . ASP A 1 146 ? 2.074 5.908 14.136 1.00 96.25 146 ASP A C 1
ATOM 1236 O O . ASP A 1 146 ? 1.871 5.092 15.032 1.00 96.25 146 ASP A O 1
ATOM 1240 N N . GLN A 1 147 ? 3.245 5.970 13.502 1.00 93.75 147 GLN A N 1
ATOM 1241 C CA . GLN A 1 147 ? 4.354 5.082 13.854 1.00 93.75 147 GLN A CA 1
ATOM 1242 C C . GLN A 1 147 ? 4.969 5.445 15.210 1.00 93.75 147 GLN A C 1
ATOM 1244 O O . GLN A 1 147 ? 5.706 4.647 15.787 1.00 93.75 147 GLN A O 1
ATOM 1249 N N . ASP A 1 148 ? 4.716 6.646 15.732 1.00 94.12 148 ASP A N 1
ATOM 1250 C CA . ASP A 1 148 ? 5.340 7.104 16.973 1.00 94.12 148 ASP A CA 1
ATOM 1251 C C . ASP A 1 148 ? 4.775 6.348 18.180 1.00 94.12 148 ASP A C 1
ATOM 1253 O O . ASP A 1 148 ? 5.500 6.096 19.140 1.00 94.12 148 ASP A O 1
ATOM 1257 N N . VAL A 1 149 ? 3.526 5.880 18.087 1.00 94.88 149 VAL A N 1
ATOM 1258 C CA . VAL A 1 149 ? 2.881 5.041 19.111 1.00 94.88 149 VAL A CA 1
ATOM 1259 C C . VAL A 1 149 ? 3.154 3.540 18.941 1.00 94.88 149 VAL A C 1
ATOM 1261 O O . VAL A 1 149 ? 2.724 2.727 19.764 1.00 94.88 149 VAL A O 1
ATOM 1264 N N . PHE A 1 150 ? 3.875 3.128 17.892 1.00 94.81 150 PHE A N 1
ATOM 1265 C CA . PHE A 1 150 ? 4.221 1.720 17.697 1.00 94.81 150 PHE A CA 1
ATOM 1266 C C . PHE A 1 150 ? 5.237 1.269 18.751 1.00 94.81 150 PHE A C 1
ATOM 1268 O O . PHE A 1 150 ? 6.307 1.859 18.918 1.00 94.81 150 PHE A O 1
ATOM 1275 N N . ARG A 1 151 ? 4.951 0.142 19.414 1.00 95.44 151 ARG A N 1
ATOM 1276 C CA . ARG A 1 151 ? 5.900 -0.500 20.336 1.00 95.44 151 ARG A CA 1
ATOM 1277 C C . ARG A 1 151 ? 7.178 -0.906 19.592 1.00 95.44 151 ARG A C 1
ATOM 1279 O O . ARG A 1 151 ? 7.125 -1.325 18.437 1.00 95.44 151 ARG A O 1
ATOM 1286 N N . LYS A 1 152 ? 8.324 -0.887 20.280 1.00 96.25 152 LYS A N 1
ATOM 1287 C CA . LYS A 1 152 ? 9.637 -1.240 19.700 1.00 96.25 152 LYS A CA 1
ATOM 1288 C C . LYS A 1 152 ? 9.642 -2.606 18.996 1.00 96.25 152 LYS A C 1
ATOM 1290 O O . LYS A 1 152 ? 10.154 -2.714 17.886 1.00 96.25 152 LYS A O 1
ATOM 1295 N N . ASN A 1 153 ? 9.024 -3.623 19.604 1.00 96.44 153 ASN A N 1
ATOM 1296 C CA . ASN A 1 153 ? 8.932 -4.963 19.011 1.00 96.44 153 ASN A CA 1
ATOM 1297 C C . ASN A 1 153 ? 8.082 -4.977 17.732 1.00 96.44 153 ASN A C 1
ATOM 1299 O O . ASN A 1 153 ? 8.446 -5.648 16.775 1.00 96.44 153 ASN A O 1
ATOM 1303 N N . LEU A 1 154 ? 7.000 -4.190 17.684 1.00 96.19 154 LEU A N 1
ATOM 1304 C CA . LEU A 1 154 ? 6.171 -4.049 16.485 1.00 96.19 154 LEU A CA 1
ATOM 1305 C C . LEU A 1 154 ? 6.990 -3.463 15.330 1.00 96.19 154 LEU A C 1
ATOM 1307 O O . LEU A 1 154 ? 7.006 -4.027 14.241 1.00 96.19 154 LEU A O 1
ATOM 1311 N N . LYS A 1 155 ? 7.724 -2.370 15.590 1.00 97.69 155 LYS A N 1
ATOM 1312 C CA . LYS A 1 155 ? 8.610 -1.747 14.595 1.00 97.69 155 LYS A CA 1
ATOM 1313 C C . LYS A 1 155 ? 9.639 -2.747 14.075 1.00 97.69 155 LYS A C 1
ATOM 1315 O O . LYS A 1 155 ? 9.786 -2.883 12.867 1.00 97.69 155 LYS A O 1
ATOM 1320 N N . LYS A 1 156 ? 10.306 -3.478 14.978 1.00 98.19 156 LYS A N 1
ATOM 1321 C CA . LYS A 1 156 ? 11.292 -4.506 14.613 1.00 98.19 156 LYS A CA 1
ATOM 1322 C C . LYS A 1 156 ? 10.681 -5.569 13.693 1.00 98.19 156 LYS A C 1
ATOM 1324 O O . LYS A 1 156 ? 11.253 -5.831 12.640 1.00 98.19 156 LYS A O 1
ATOM 1329 N N . ASN A 1 157 ? 9.516 -6.110 14.056 1.00 98.31 157 ASN A N 1
ATOM 1330 C CA . ASN A 1 157 ? 8.831 -7.131 13.263 1.00 98.31 157 ASN A CA 1
ATOM 1331 C C . ASN A 1 157 ? 8.454 -6.611 11.871 1.00 98.31 157 ASN A C 1
ATOM 1333 O O . ASN A 1 157 ? 8.694 -7.298 10.887 1.00 98.31 157 ASN A O 1
ATOM 1337 N N . LEU A 1 158 ? 7.912 -5.392 11.770 1.00 98.50 158 LEU A N 1
ATOM 1338 C CA . LEU A 1 158 ? 7.566 -4.797 10.475 1.00 98.50 158 LEU A CA 1
ATOM 1339 C C . LEU A 1 158 ? 8.806 -4.592 9.595 1.00 98.50 158 LEU A C 1
ATOM 1341 O O . LEU A 1 158 ? 8.783 -4.936 8.423 1.00 98.50 158 LEU A O 1
ATOM 1345 N N . ILE A 1 159 ? 9.918 -4.101 10.147 1.00 98.62 159 ILE A N 1
ATOM 1346 C CA . ILE A 1 159 ? 11.167 -3.921 9.384 1.00 98.62 159 ILE A CA 1
ATOM 1347 C C . ILE A 1 159 ? 11.706 -5.268 8.882 1.00 98.62 159 ILE A C 1
ATOM 1349 O O . ILE A 1 159 ? 12.183 -5.370 7.753 1.00 98.62 159 ILE A O 1
ATOM 1353 N N . GLU A 1 160 ? 11.648 -6.307 9.713 1.00 98.75 160 GLU A N 1
ATOM 1354 C CA . GLU A 1 160 ? 12.080 -7.654 9.341 1.00 98.75 160 GLU A CA 1
ATOM 1355 C C . GLU A 1 160 ? 11.189 -8.253 8.246 1.00 98.75 160 GLU A C 1
ATOM 1357 O O . GLU A 1 160 ? 11.697 -8.682 7.209 1.00 98.75 160 GLU A O 1
ATOM 1362 N N . LEU A 1 161 ? 9.866 -8.173 8.413 1.00 98.88 161 LEU A N 1
ATOM 1363 C CA . LEU A 1 161 ? 8.894 -8.591 7.403 1.00 98.88 161 LEU A CA 1
ATOM 1364 C C . LEU A 1 161 ? 9.047 -7.800 6.100 1.00 98.88 161 LEU A C 1
ATOM 1366 O O . LEU A 1 161 ? 8.954 -8.390 5.029 1.00 98.88 161 LEU A O 1
ATOM 1370 N N . CYS A 1 162 ? 9.365 -6.502 6.162 1.00 98.81 162 CYS A N 1
ATOM 1371 C CA . CYS A 1 162 ? 9.677 -5.704 4.979 1.00 98.81 162 CYS A CA 1
ATOM 1372 C C . CYS A 1 162 ? 10.851 -6.307 4.206 1.00 98.81 162 CYS A C 1
ATOM 1374 O O . CYS A 1 162 ? 10.767 -6.472 2.993 1.00 98.81 162 CYS A O 1
ATOM 1376 N N . LYS A 1 163 ? 11.953 -6.642 4.887 1.00 98.75 163 LYS A N 1
ATOM 1377 C CA . LYS A 1 163 ? 13.139 -7.222 4.237 1.00 98.75 163 LYS A CA 1
ATOM 1378 C C . LYS A 1 163 ? 12.816 -8.564 3.585 1.00 98.75 163 LYS A C 1
ATOM 1380 O O . LYS A 1 163 ? 13.196 -8.784 2.436 1.00 98.75 163 LYS A O 1
ATOM 1385 N N . ILE A 1 164 ? 12.086 -9.424 4.296 1.00 98.88 164 ILE A N 1
ATOM 1386 C CA . ILE A 1 164 ? 11.639 -10.725 3.785 1.00 98.88 164 ILE A CA 1
ATOM 1387 C C . ILE A 1 164 ? 10.748 -10.525 2.552 1.00 98.88 164 ILE A C 1
ATOM 1389 O O . ILE A 1 164 ? 11.007 -11.127 1.512 1.00 98.88 164 ILE A O 1
ATOM 1393 N N . LEU A 1 165 ? 9.766 -9.622 2.630 1.00 98.81 165 LEU A N 1
ATOM 1394 C CA . LEU A 1 165 ? 8.847 -9.322 1.534 1.00 98.81 165 LEU A CA 1
ATOM 1395 C C . LEU A 1 165 ? 9.571 -8.768 0.305 1.00 98.81 165 LEU A C 1
ATOM 1397 O O . LEU A 1 165 ? 9.274 -9.181 -0.809 1.00 98.81 165 LEU A O 1
ATOM 1401 N N . MET A 1 166 ? 10.523 -7.848 0.475 1.00 98.69 166 MET A N 1
ATOM 1402 C CA . MET A 1 166 ? 11.258 -7.268 -0.655 1.00 98.69 166 MET A CA 1
ATOM 1403 C C . MET A 1 166 ? 12.073 -8.325 -1.402 1.00 98.69 166 MET A C 1
ATOM 1405 O O . MET A 1 166 ? 12.046 -8.355 -2.633 1.00 98.69 166 MET A O 1
ATOM 1409 N N . ASN A 1 167 ? 12.747 -9.214 -0.670 1.00 98.62 167 ASN A N 1
ATOM 1410 C CA . ASN A 1 167 ? 13.495 -10.320 -1.265 1.00 98.62 167 ASN A CA 1
ATOM 1411 C C . ASN A 1 167 ? 12.560 -11.315 -1.965 1.00 98.62 167 ASN A C 1
ATOM 1413 O O . ASN A 1 167 ? 12.842 -11.752 -3.082 1.00 98.62 167 ASN A O 1
ATOM 1417 N N . ASP A 1 168 ? 11.433 -11.649 -1.336 1.00 98.69 168 ASP A N 1
ATOM 1418 C CA . ASP A 1 168 ? 10.474 -12.594 -1.898 1.00 98.69 168 ASP A CA 1
ATOM 1419 C C . ASP A 1 168 ? 9.769 -12.033 -3.142 1.00 98.69 168 ASP A C 1
ATOM 1421 O O . ASP A 1 168 ? 9.649 -12.739 -4.138 1.00 98.69 168 ASP A O 1
ATOM 1425 N N . LEU A 1 169 ? 9.409 -10.744 -3.156 1.00 98.00 169 LEU A N 1
ATOM 1426 C CA . LEU A 1 169 ? 8.873 -10.073 -4.344 1.00 98.00 169 LEU A CA 1
ATOM 1427 C C . LEU A 1 169 ? 9.881 -10.084 -5.496 1.00 98.00 169 LEU A C 1
ATOM 1429 O O . LEU A 1 169 ? 9.497 -10.350 -6.632 1.00 98.00 169 LEU A O 1
ATOM 1433 N N . GLN A 1 170 ? 11.167 -9.828 -5.233 1.00 97.75 170 GLN A N 1
ATOM 1434 C CA . GLN A 1 170 ? 12.196 -9.924 -6.276 1.00 97.75 170 GLN A CA 1
ATOM 1435 C C . GLN A 1 170 ? 12.283 -11.339 -6.850 1.00 97.75 170 GLN A C 1
ATOM 1437 O O . GLN A 1 170 ? 12.270 -11.499 -8.072 1.00 97.75 170 GLN A O 1
ATOM 1442 N N . LYS A 1 171 ? 12.318 -12.355 -5.981 1.00 98.00 171 LYS A N 1
ATOM 1443 C CA . LYS A 1 171 ? 12.327 -13.768 -6.381 1.00 98.00 171 LYS A CA 1
ATOM 1444 C C . LYS A 1 171 ? 11.071 -14.142 -7.175 1.00 98.00 171 LYS A C 1
ATOM 1446 O O . LYS A 1 171 ? 11.155 -14.873 -8.155 1.00 98.00 171 LYS A O 1
ATOM 1451 N N . ASN A 1 172 ? 9.921 -13.610 -6.775 1.00 96.56 172 ASN A N 1
ATOM 1452 C CA . ASN A 1 172 ? 8.619 -13.823 -7.398 1.00 96.56 172 ASN A CA 1
ATOM 1453 C C . ASN A 1 172 ? 8.275 -12.700 -8.388 1.00 96.56 172 ASN A C 1
ATOM 1455 O O . ASN A 1 172 ? 7.170 -12.153 -8.378 1.00 96.56 172 ASN A O 1
ATOM 1459 N N . SER A 1 173 ? 9.220 -12.362 -9.267 1.00 95.94 173 SER A N 1
ATOM 1460 C CA . SER A 1 173 ? 9.004 -11.415 -10.360 1.00 95.94 173 SER A CA 1
ATOM 1461 C C . SER A 1 173 ? 9.465 -11.980 -11.699 1.00 95.94 173 SER A C 1
ATOM 1463 O O . SER A 1 173 ? 10.320 -12.860 -11.761 1.00 95.94 173 SER A O 1
ATOM 1465 N N . ILE A 1 174 ? 8.878 -11.472 -12.777 1.00 95.12 174 ILE A N 1
ATOM 1466 C CA . ILE A 1 174 ? 9.219 -11.814 -14.159 1.00 95.12 174 ILE A CA 1
ATOM 1467 C C . ILE A 1 174 ? 9.470 -10.535 -14.959 1.00 95.12 174 ILE A C 1
ATOM 1469 O O . ILE A 1 174 ? 8.996 -9.457 -14.595 1.00 95.12 174 ILE A O 1
ATOM 1473 N N . ILE A 1 175 ? 10.211 -10.643 -16.062 1.00 94.88 175 ILE A N 1
ATOM 1474 C CA . ILE A 1 175 ? 10.314 -9.556 -17.038 1.00 94.88 175 ILE A CA 1
ATOM 1475 C C . ILE A 1 175 ? 9.210 -9.736 -18.073 1.00 94.88 175 ILE A C 1
ATOM 1477 O O . ILE A 1 175 ? 9.247 -10.662 -18.880 1.00 94.88 175 ILE A O 1
ATOM 1481 N N . GLN A 1 176 ? 8.244 -8.827 -18.055 1.00 92.50 176 GLN A N 1
ATOM 1482 C CA . GLN A 1 176 ? 7.165 -8.776 -19.026 1.00 92.50 176 GLN A CA 1
ATOM 1483 C C . GLN A 1 176 ? 7.571 -7.882 -20.197 1.00 92.50 176 GLN A C 1
ATOM 1485 O O . GLN A 1 176 ? 8.199 -6.841 -19.999 1.00 92.50 176 GLN A O 1
ATOM 1490 N N . THR A 1 177 ? 7.198 -8.280 -21.412 1.00 92.06 177 THR A N 1
ATOM 1491 C CA . THR A 1 177 ? 7.389 -7.477 -22.628 1.00 92.06 177 THR A CA 1
ATOM 1492 C C . THR A 1 177 ? 6.033 -7.032 -23.164 1.00 92.06 177 THR A C 1
ATOM 1494 O O . THR A 1 177 ? 5.072 -7.802 -23.115 1.00 92.06 177 THR A O 1
ATOM 1497 N N . ALA A 1 178 ? 5.954 -5.800 -23.660 1.00 88.94 178 ALA A N 1
ATOM 1498 C CA . ALA A 1 178 ? 4.785 -5.269 -24.349 1.00 88.94 178 ALA A CA 1
ATOM 1499 C C . ALA A 1 178 ? 5.217 -4.304 -25.461 1.00 88.94 178 ALA A C 1
ATOM 1501 O O . ALA A 1 178 ? 6.142 -3.511 -25.276 1.00 88.94 178 ALA A O 1
ATOM 1502 N N . ASN A 1 179 ? 4.522 -4.357 -26.596 1.00 88.62 179 ASN A N 1
ATOM 1503 C CA . ASN A 1 179 ? 4.826 -3.536 -27.765 1.00 88.62 179 ASN A CA 1
ATOM 1504 C C . ASN A 1 179 ? 3.795 -2.412 -27.862 1.00 88.62 179 ASN A C 1
ATOM 1506 O O . ASN A 1 179 ? 2.596 -2.669 -27.974 1.00 88.62 179 ASN A O 1
ATOM 1510 N N . TYR A 1 180 ? 4.263 -1.168 -27.819 1.00 84.69 180 TYR A N 1
ATOM 1511 C CA . TYR A 1 180 ? 3.423 0.017 -27.968 1.00 84.69 180 TYR A CA 1
ATOM 1512 C C . TYR A 1 180 ? 3.830 0.787 -29.218 1.00 84.69 180 TYR A C 1
ATOM 1514 O O . TYR A 1 180 ? 4.963 0.697 -29.685 1.00 84.69 180 TYR A O 1
ATOM 1522 N N . ARG A 1 181 ? 2.947 1.669 -29.702 1.00 84.62 181 ARG A N 1
ATOM 1523 C CA . ARG A 1 181 ? 3.291 2.622 -30.775 1.00 84.62 181 ARG A CA 1
ATOM 1524 C C . ARG A 1 181 ? 4.519 3.480 -30.429 1.00 84.62 181 ARG A C 1
ATOM 1526 O O . ARG A 1 181 ? 5.225 3.939 -31.315 1.00 84.62 181 ARG A O 1
ATOM 1533 N N . THR A 1 182 ? 4.753 3.719 -29.141 1.00 82.94 182 THR A N 1
ATOM 1534 C CA . THR A 1 182 ? 5.878 4.507 -28.617 1.00 82.94 182 THR A CA 1
ATOM 1535 C C . THR A 1 182 ? 7.176 3.708 -28.464 1.00 82.94 182 THR A C 1
ATOM 1537 O O . THR A 1 182 ? 8.183 4.279 -28.051 1.00 82.94 182 THR A O 1
ATOM 1540 N N . GLY A 1 183 ? 7.163 2.409 -28.767 1.00 88.38 183 GLY A N 1
ATOM 1541 C CA . GLY A 1 183 ? 8.306 1.510 -28.651 1.00 88.38 183 GLY A CA 1
ATOM 1542 C C . GLY A 1 183 ? 8.022 0.282 -27.791 1.00 88.38 183 GLY A C 1
ATOM 1543 O O . GLY A 1 183 ? 7.010 0.200 -27.086 1.00 88.38 183 GLY A O 1
ATOM 1544 N N . ASP A 1 184 ? 8.959 -0.656 -27.835 1.00 91.81 184 ASP A N 1
ATOM 1545 C CA . ASP A 1 184 ? 8.893 -1.902 -27.084 1.00 91.81 184 ASP A CA 1
ATOM 1546 C C . ASP A 1 184 ? 9.352 -1.651 -25.652 1.00 91.81 184 ASP A C 1
ATOM 1548 O O . ASP A 1 184 ? 10.437 -1.107 -25.410 1.00 91.81 184 ASP A O 1
ATOM 1552 N N . VAL A 1 185 ? 8.543 -2.065 -24.682 1.00 94.19 185 VAL A N 1
ATOM 1553 C CA . VAL A 1 185 ? 8.889 -1.965 -23.265 1.00 94.19 185 VAL A CA 1
ATOM 1554 C C . VAL A 1 185 ? 9.089 -3.335 -22.653 1.00 94.19 185 VAL A C 1
ATOM 1556 O O . VAL A 1 185 ? 8.331 -4.272 -22.898 1.00 94.19 185 VAL A O 1
ATOM 1559 N N . LYS A 1 186 ? 10.106 -3.422 -21.796 1.00 95.00 186 LYS A N 1
ATOM 1560 C CA . LYS A 1 186 ? 10.328 -4.558 -20.901 1.00 95.00 186 LYS A CA 1
ATOM 1561 C C . LYS A 1 186 ? 10.291 -4.054 -19.474 1.00 95.00 186 LYS A C 1
ATOM 1563 O O . LYS A 1 186 ? 11.008 -3.111 -19.146 1.00 95.00 186 LYS A O 1
ATOM 1568 N N . TYR A 1 187 ? 9.477 -4.651 -18.620 1.00 93.88 187 TYR A N 1
ATOM 1569 C CA . TYR A 1 187 ? 9.324 -4.197 -17.242 1.00 93.88 187 TYR A CA 1
ATOM 1570 C C . TYR A 1 187 ? 9.225 -5.361 -16.271 1.00 93.88 187 TYR A C 1
ATOM 1572 O O . TYR A 1 187 ? 8.746 -6.440 -16.605 1.00 93.88 187 TYR A O 1
ATOM 1580 N N . GLN A 1 188 ? 9.682 -5.123 -15.048 1.00 95.19 188 GLN A N 1
ATOM 1581 C CA . GLN A 1 188 ? 9.548 -6.075 -13.961 1.00 95.19 188 GLN A CA 1
ATOM 1582 C C . GLN A 1 188 ? 8.099 -6.105 -13.479 1.00 95.19 188 GLN A C 1
ATOM 1584 O O . GLN A 1 188 ? 7.559 -5.103 -13.004 1.00 95.19 188 GLN A O 1
ATOM 1589 N N . GLN A 1 189 ? 7.480 -7.270 -13.606 1.00 94.06 189 GLN A N 1
ATOM 1590 C CA . GLN A 1 189 ? 6.170 -7.569 -13.062 1.00 94.06 189 GLN A CA 1
ATOM 1591 C C . GLN A 1 189 ? 6.343 -8.469 -11.844 1.00 94.06 189 GLN A C 1
ATOM 1593 O O . GLN A 1 189 ? 6.957 -9.530 -11.925 1.00 94.06 189 GLN A O 1
ATOM 1598 N N . PHE A 1 190 ? 5.808 -8.040 -10.707 1.00 94.75 190 PHE A N 1
ATOM 1599 C CA . PHE A 1 190 ? 5.790 -8.848 -9.491 1.00 94.75 190 PHE A CA 1
ATOM 1600 C C . PHE A 1 190 ? 4.553 -9.748 -9.474 1.00 94.75 190 PHE A C 1
ATOM 1602 O O . PHE A 1 190 ? 3.523 -9.394 -10.052 1.00 94.75 190 PHE A O 1
ATOM 1609 N N . LEU A 1 191 ? 4.644 -10.876 -8.769 1.00 94.81 191 LEU A N 1
ATOM 1610 C CA . LEU A 1 191 ? 3.566 -11.847 -8.572 1.00 94.81 191 LEU A CA 1
ATOM 1611 C C . LEU A 1 191 ? 3.206 -11.939 -7.075 1.00 94.81 191 LEU A C 1
ATOM 1613 O O . LEU A 1 191 ? 3.533 -12.935 -6.428 1.00 94.81 191 LEU A O 1
ATOM 1617 N N . PRO A 1 192 ? 2.535 -10.928 -6.482 1.00 94.50 192 PRO A N 1
ATOM 1618 C CA . PRO A 1 192 ? 2.416 -10.807 -5.026 1.00 94.50 192 PRO A CA 1
ATOM 1619 C C . PRO A 1 192 ? 1.569 -11.902 -4.379 1.00 94.50 192 PRO A C 1
ATOM 1621 O O . PRO A 1 192 ? 1.720 -12.157 -3.190 1.00 94.50 192 PRO A O 1
ATOM 1624 N N . ALA A 1 193 ? 0.725 -12.597 -5.152 1.00 95.31 193 ALA A N 1
ATOM 1625 C CA . ALA A 1 193 ? 0.021 -13.786 -4.675 1.00 95.31 193 ALA A CA 1
ATOM 1626 C C . ALA A 1 193 ? 0.986 -14.865 -4.154 1.00 95.31 193 ALA A C 1
ATOM 1628 O O . ALA A 1 193 ? 0.673 -15.531 -3.171 1.00 95.31 193 ALA A O 1
ATOM 1629 N N . LYS A 1 194 ? 2.184 -14.989 -4.746 1.00 96.50 194 LYS A N 1
ATOM 1630 C CA . LYS A 1 194 ? 3.233 -15.908 -4.270 1.00 96.50 194 LYS A CA 1
ATOM 1631 C C . LYS A 1 194 ? 3.868 -15.454 -2.952 1.00 96.50 194 LYS A C 1
ATOM 1633 O O . LYS A 1 194 ? 4.365 -16.285 -2.205 1.00 96.50 194 LYS A O 1
ATOM 1638 N N . SER A 1 195 ? 3.783 -14.161 -2.645 1.00 97.62 195 SER A N 1
ATOM 1639 C CA . SER A 1 195 ? 4.274 -13.547 -1.406 1.00 97.62 195 SER A CA 1
ATOM 1640 C C . SER A 1 195 ? 3.179 -13.364 -0.348 1.00 97.62 195 SER A C 1
ATOM 1642 O O . SER A 1 195 ? 3.440 -12.779 0.705 1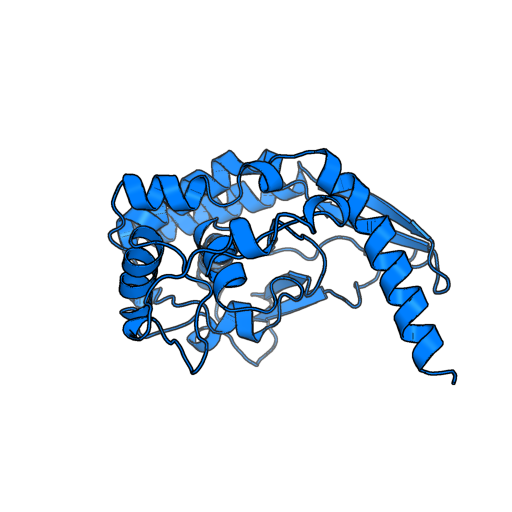.00 97.62 195 SER A O 1
ATOM 1644 N N . LYS A 1 196 ? 1.947 -13.839 -0.599 1.00 97.62 196 LYS A N 1
ATOM 1645 C CA . LYS A 1 196 ? 0.787 -13.551 0.258 1.00 97.62 196 LYS A CA 1
ATOM 1646 C C . LYS A 1 196 ? 0.999 -13.982 1.711 1.00 97.62 196 LYS A C 1
ATOM 1648 O O . LYS A 1 196 ? 0.617 -13.234 2.597 1.00 97.62 196 LYS A O 1
ATOM 1653 N N . ALA A 1 197 ? 1.656 -15.112 1.969 1.00 98.38 197 ALA A N 1
ATOM 1654 C CA . ALA A 1 197 ? 1.911 -15.560 3.340 1.00 98.38 197 ALA A CA 1
ATOM 1655 C C . ALA A 1 197 ? 2.688 -14.515 4.169 1.00 98.38 197 ALA A C 1
ATOM 1657 O O . ALA A 1 197 ? 2.379 -14.300 5.335 1.00 98.38 197 ALA A O 1
ATOM 1658 N N . ILE A 1 198 ? 3.646 -13.809 3.558 1.00 98.81 198 ILE A N 1
ATOM 1659 C CA . ILE A 1 198 ? 4.414 -12.745 4.228 1.00 98.81 198 ILE A CA 1
ATOM 1660 C C . ILE A 1 198 ? 3.527 -11.516 4.468 1.00 98.81 198 ILE A C 1
ATOM 1662 O O . ILE A 1 198 ? 3.617 -10.877 5.514 1.00 98.81 198 ILE A O 1
ATOM 1666 N N . ILE A 1 199 ? 2.653 -11.197 3.510 1.00 98.62 199 ILE A N 1
ATOM 1667 C CA . ILE A 1 199 ? 1.677 -10.105 3.626 1.00 98.62 199 ILE A CA 1
ATOM 1668 C C . ILE A 1 199 ? 0.680 -10.398 4.758 1.00 98.62 199 ILE A C 1
ATOM 1670 O O . ILE A 1 199 ? 0.401 -9.515 5.562 1.00 98.62 199 ILE A O 1
ATOM 1674 N N . ASP A 1 200 ? 0.231 -11.645 4.892 1.00 98.69 200 ASP A N 1
ATOM 1675 C CA . ASP A 1 200 ? -0.672 -12.072 5.962 1.00 98.69 200 ASP A CA 1
ATOM 1676 C C . ASP A 1 200 ? -0.000 -11.980 7.344 1.00 98.69 200 ASP A C 1
ATOM 1678 O O . ASP A 1 200 ? -0.646 -11.596 8.318 1.00 98.69 200 ASP A O 1
ATOM 1682 N N . GLU A 1 201 ? 1.307 -12.250 7.449 1.00 98.81 201 GLU A N 1
ATOM 1683 C CA . GLU A 1 201 ? 2.064 -11.996 8.686 1.00 98.81 201 GLU A CA 1
ATOM 1684 C C . GLU A 1 201 ? 2.162 -10.501 9.020 1.00 98.81 201 GLU A C 1
ATOM 1686 O O . GLU A 1 201 ? 2.065 -10.122 10.191 1.00 98.81 201 GLU A O 1
ATOM 1691 N N . ILE A 1 202 ? 2.287 -9.628 8.014 1.00 98.75 202 ILE A N 1
ATOM 1692 C CA . ILE A 1 202 ? 2.201 -8.177 8.226 1.00 98.75 202 ILE A CA 1
ATOM 1693 C C . ILE A 1 202 ? 0.813 -7.813 8.768 1.00 98.75 202 ILE A C 1
ATOM 1695 O O . ILE A 1 202 ? 0.726 -7.122 9.784 1.00 98.75 202 ILE A O 1
ATOM 1699 N N . ASP A 1 203 ? -0.263 -8.304 8.147 1.00 98.69 203 ASP A N 1
ATOM 1700 C CA . ASP A 1 203 ? -1.638 -8.042 8.586 1.00 98.69 203 ASP A CA 1
ATOM 1701 C C . ASP A 1 203 ? -1.885 -8.543 10.028 1.00 98.69 203 ASP A C 1
ATOM 1703 O O . ASP A 1 203 ? -2.462 -7.812 10.835 1.00 98.69 203 ASP A O 1
ATOM 1707 N N . LYS A 1 204 ? -1.355 -9.713 10.419 1.00 98.62 204 LYS A N 1
ATOM 1708 C CA . LYS A 1 204 ? -1.409 -10.225 11.809 1.00 98.62 204 LYS A CA 1
ATOM 1709 C C . LYS A 1 204 ? -0.710 -9.304 12.810 1.00 98.62 204 LYS A C 1
ATOM 1711 O O . LYS A 1 204 ? -1.195 -9.095 13.925 1.00 98.62 204 LYS A O 1
ATOM 1716 N N . VAL A 1 205 ? 0.452 -8.763 12.442 1.00 98.06 205 VAL A N 1
ATOM 1717 C CA . VAL A 1 205 ? 1.203 -7.816 13.279 1.00 98.06 205 VAL A CA 1
ATOM 1718 C C . VAL A 1 205 ? 0.427 -6.503 13.430 1.00 98.06 205 VAL A C 1
ATOM 1720 O O . VAL A 1 205 ? 0.307 -5.989 14.545 1.00 98.06 205 VAL A O 1
ATOM 1723 N N . LEU A 1 206 ? -0.148 -5.988 12.341 1.00 97.75 206 LEU A N 1
ATOM 1724 C CA . LEU A 1 206 ? -0.944 -4.759 12.342 1.00 97.75 206 LEU A CA 1
ATOM 1725 C C . LEU A 1 206 ? -2.259 -4.912 13.116 1.00 97.75 206 LEU A C 1
ATOM 1727 O O . LEU A 1 206 ? -2.600 -4.026 13.899 1.00 97.75 206 LEU A O 1
ATOM 1731 N N . ALA A 1 207 ? -2.956 -6.041 12.977 1.00 97.25 207 ALA A N 1
ATOM 1732 C CA . ALA A 1 207 ? -4.204 -6.326 13.685 1.00 97.25 207 ALA A CA 1
ATOM 1733 C C . ALA A 1 207 ? -4.052 -6.203 15.205 1.00 97.25 207 ALA A C 1
ATOM 1735 O O . ALA A 1 207 ? -4.853 -5.534 15.860 1.00 97.25 207 ALA A O 1
ATOM 1736 N N . LYS A 1 208 ? -2.962 -6.747 15.762 1.00 95.06 208 LYS A N 1
ATOM 1737 C CA . LYS A 1 208 ? -2.641 -6.612 17.193 1.00 95.06 208 LYS A CA 1
ATOM 1738 C C . LYS A 1 208 ? -2.439 -5.159 17.614 1.00 95.06 208 LYS A C 1
ATOM 1740 O O . LYS A 1 208 ? -2.797 -4.791 18.729 1.00 95.06 208 LYS A O 1
ATOM 1745 N N . HIS A 1 209 ? -1.839 -4.338 16.753 1.00 95.00 209 HIS A N 1
ATOM 1746 C CA . HIS A 1 209 ? -1.601 -2.930 17.054 1.00 95.00 209 HIS A CA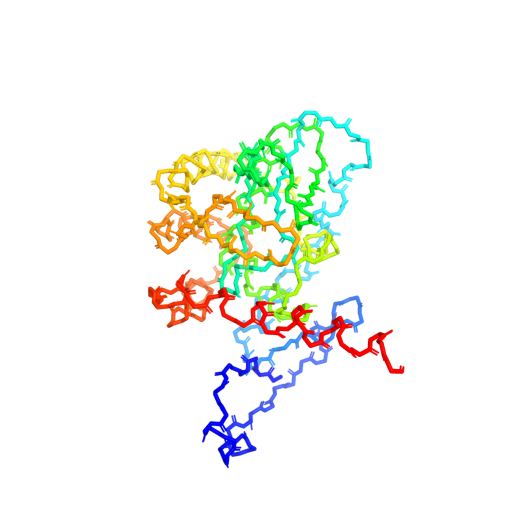 1
ATOM 1747 C C . HIS A 1 209 ? -2.886 -2.096 16.991 1.00 95.0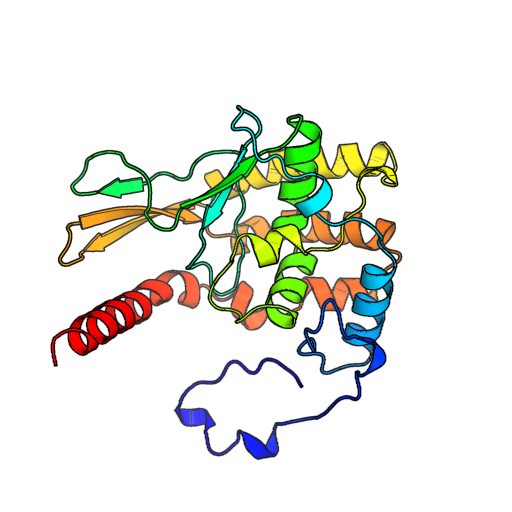0 209 HIS A C 1
ATOM 1749 O O . HIS A 1 209 ? -3.134 -1.300 17.893 1.00 95.00 209 HIS A O 1
ATOM 1755 N N . TYR A 1 210 ? -3.708 -2.303 15.962 1.00 95.38 210 TYR A N 1
ATOM 1756 C CA . TYR A 1 210 ? -4.953 -1.558 15.762 1.00 95.38 210 TYR A CA 1
ATOM 1757 C C . TYR A 1 210 ? -6.136 -2.088 16.586 1.00 95.38 210 TYR A C 1
ATOM 1759 O O . TYR A 1 210 ? -7.216 -1.497 16.561 1.00 95.38 210 TYR A O 1
ATOM 1767 N N . GLY A 1 211 ? -5.943 -3.174 17.342 1.00 95.88 211 GLY A N 1
ATOM 1768 C CA . GLY A 1 211 ? -6.986 -3.778 18.169 1.00 95.88 211 GLY A CA 1
ATOM 1769 C C . GLY A 1 211 ? -8.078 -4.438 17.331 1.00 95.88 211 GLY A C 1
ATOM 1770 O O . GLY A 1 211 ? -9.264 -4.316 17.648 1.00 95.88 211 GLY A O 1
ATOM 1771 N N . PHE A 1 212 ? -7.698 -5.075 16.224 1.00 98.00 212 PHE A N 1
ATOM 1772 C CA . PHE A 1 212 ? -8.615 -5.890 15.436 1.00 98.00 212 PHE A CA 1
ATOM 1773 C C . PHE A 1 212 ? -8.894 -7.212 16.150 1.00 98.00 212 PHE A C 1
ATOM 1775 O O . PHE A 1 212 ? -8.023 -7.788 16.800 1.00 98.00 212 PHE A O 1
ATOM 1782 N N . THR A 1 213 ? -10.135 -7.658 16.039 1.00 98.25 213 THR A N 1
ATOM 1783 C CA . THR A 1 213 ? -10.576 -9.003 16.403 1.00 98.25 213 THR A CA 1
ATOM 1784 C C . THR A 1 213 ? -10.086 -10.009 15.36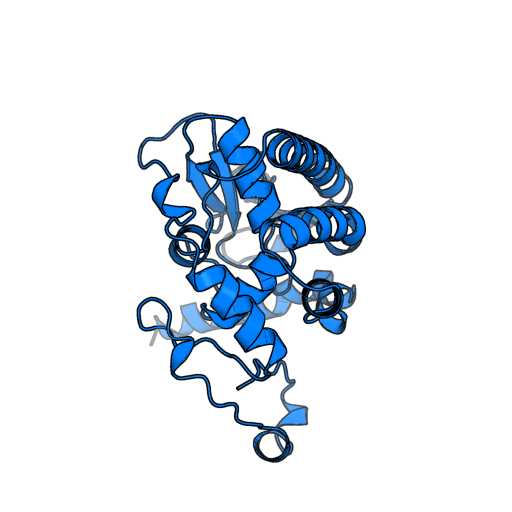2 1.00 98.25 213 THR A C 1
ATOM 1786 O O . THR A 1 213 ? -9.735 -9.629 14.243 1.00 98.25 213 THR A O 1
ATOM 1789 N N . GLU A 1 214 ? -10.102 -11.296 15.706 1.00 98.00 214 GLU A N 1
ATOM 1790 C CA . GLU A 1 214 ? -9.770 -12.364 14.753 1.00 98.00 214 GLU A CA 1
ATOM 1791 C C . GLU A 1 214 ? -10.709 -12.351 13.534 1.00 98.00 214 GLU A C 1
ATOM 1793 O O . GLU A 1 214 ? -10.256 -12.552 12.413 1.00 98.00 214 GLU A O 1
ATOM 1798 N N . GLU A 1 215 ? -11.991 -12.018 13.721 1.00 98.00 215 GLU A N 1
ATOM 1799 C CA . GLU A 1 215 ? -12.961 -11.887 12.623 1.00 98.00 215 GLU A CA 1
ATOM 1800 C C . GLU A 1 215 ? -12.630 -10.723 11.676 1.00 98.00 215 GLU A C 1
ATOM 1802 O O . GLU A 1 215 ? -12.729 -10.856 10.458 1.00 98.00 215 GLU A O 1
ATOM 1807 N N . GLU A 1 216 ? -12.218 -9.570 12.212 1.00 98.44 216 GLU A N 1
ATOM 1808 C CA . GLU A 1 216 ? -11.804 -8.425 11.390 1.00 98.44 216 GLU A CA 1
ATOM 1809 C C . GLU A 1 216 ? -10.489 -8.705 10.652 1.00 98.44 216 GLU A C 1
ATOM 1811 O O . GLU A 1 216 ? -10.329 -8.295 9.502 1.00 98.44 216 GLU A O 1
ATOM 1816 N N . LEU A 1 217 ? -9.549 -9.410 11.290 1.00 98.50 217 LEU A N 1
ATOM 1817 C CA . LEU A 1 217 ? -8.315 -9.852 10.646 1.00 98.50 217 LEU A CA 1
ATOM 1818 C C . LEU A 1 217 ? -8.608 -10.835 9.506 1.00 98.50 217 LEU A C 1
ATOM 1820 O O . LEU A 1 217 ? -8.092 -10.645 8.402 1.00 98.50 217 LEU A O 1
ATOM 1824 N N . ASP A 1 218 ? -9.449 -11.843 9.749 1.00 98.25 218 ASP A N 1
ATOM 1825 C CA . ASP A 1 218 ? -9.860 -12.806 8.725 1.00 98.25 218 ASP A CA 1
ATOM 1826 C C . ASP A 1 218 ? -10.536 -12.098 7.544 1.00 98.25 218 ASP A C 1
ATOM 1828 O O . ASP A 1 218 ? -10.149 -12.303 6.390 1.00 98.25 218 ASP A O 1
ATOM 1832 N N . PHE A 1 219 ? -11.449 -11.162 7.829 1.00 97.81 219 PHE A N 1
ATOM 1833 C CA . PHE A 1 219 ? -12.077 -10.322 6.812 1.00 97.81 219 PHE A CA 1
ATOM 1834 C C . PHE A 1 219 ? -11.040 -9.596 5.940 1.00 97.81 219 PHE A C 1
ATOM 1836 O O . PHE A 1 219 ? -11.127 -9.638 4.712 1.00 97.81 219 PHE A O 1
ATOM 1843 N N . ILE A 1 220 ? -10.040 -8.946 6.548 1.00 98.12 220 ILE A N 1
ATOM 1844 C CA . ILE A 1 220 ? -9.013 -8.185 5.821 1.00 98.12 220 ILE A CA 1
ATOM 1845 C C . ILE A 1 220 ? -8.126 -9.095 4.968 1.00 98.12 220 ILE A C 1
ATOM 1847 O O . ILE A 1 220 ? -7.897 -8.804 3.790 1.00 98.12 220 ILE A O 1
ATOM 1851 N N . ILE A 1 221 ? -7.648 -10.207 5.530 1.00 97.75 221 ILE A N 1
ATOM 1852 C CA . ILE A 1 221 ? -6.797 -11.175 4.823 1.00 97.75 221 ILE A CA 1
ATOM 1853 C C . ILE A 1 221 ? -7.536 -11.778 3.619 1.00 97.75 221 ILE A C 1
ATOM 1855 O O . ILE A 1 221 ? -6.924 -11.987 2.561 1.00 97.75 221 ILE A O 1
ATOM 1859 N N . ASN A 1 222 ? -8.844 -12.016 3.760 1.00 97.56 222 ASN A N 1
ATOM 1860 C CA . ASN A 1 222 ? -9.689 -12.632 2.738 1.00 97.56 222 ASN A CA 1
ATOM 1861 C C . ASN A 1 222 ? -10.394 -11.627 1.812 1.00 97.56 222 ASN A C 1
ATOM 1863 O O . ASN A 1 222 ? -11.059 -12.034 0.849 1.00 97.56 222 ASN A O 1
ATOM 1867 N N . TYR A 1 223 ? -10.224 -10.321 2.031 1.00 95.75 223 TYR A N 1
ATOM 1868 C CA . TYR A 1 223 ? -10.859 -9.298 1.209 1.00 95.75 223 TYR A CA 1
ATOM 1869 C C . TYR A 1 223 ? -10.437 -9.436 -0.261 1.00 95.75 223 TYR A C 1
ATOM 1871 O O . TYR A 1 223 ? -9.254 -9.361 -0.612 1.00 95.75 223 TYR A O 1
ATOM 1879 N N . ASP A 1 224 ? -11.430 -9.655 -1.131 1.00 93.94 224 ASP A N 1
ATOM 1880 C CA . ASP A 1 224 ? -11.256 -9.917 -2.564 1.00 93.94 224 ASP A CA 1
ATOM 1881 C C . ASP A 1 224 ? -10.317 -11.095 -2.897 1.00 93.94 224 ASP A C 1
ATOM 1883 O O . ASP A 1 224 ? -9.746 -11.140 -3.993 1.00 93.94 224 ASP A O 1
ATOM 1887 N N . ILE A 1 225 ? -10.182 -12.087 -2.007 1.00 94.44 225 ILE A N 1
ATOM 1888 C CA . ILE A 1 225 ? -9.225 -13.194 -2.176 1.00 94.44 225 ILE A CA 1
ATOM 1889 C C . ILE A 1 225 ? -9.378 -13.923 -3.516 1.00 94.44 225 ILE A C 1
ATOM 1891 O O . ILE A 1 225 ? -8.386 -14.213 -4.187 1.00 94.44 225 ILE A O 1
ATOM 1895 N N . LYS A 1 226 ? -10.624 -14.103 -3.982 1.00 91.38 226 LYS A N 1
ATOM 1896 C CA . LYS A 1 226 ? -10.931 -14.716 -5.284 1.00 91.38 226 LYS A CA 1
ATOM 1897 C C . LYS A 1 226 ? -10.306 -13.986 -6.474 1.00 91.38 226 LYS A C 1
ATOM 1899 O O . LYS A 1 226 ? -10.100 -14.606 -7.509 1.00 91.38 226 LYS A O 1
ATOM 1904 N N . TYR A 1 227 ? -10.048 -12.684 -6.359 1.00 90.81 227 TYR A N 1
ATOM 1905 C CA . TYR A 1 227 ? -9.395 -11.885 -7.397 1.00 90.81 227 TYR A CA 1
ATOM 1906 C C . TYR A 1 227 ? -7.892 -11.784 -7.160 1.00 90.81 227 TYR A C 1
ATOM 1908 O O . TYR A 1 227 ? -7.117 -11.868 -8.106 1.00 90.81 227 TYR A O 1
ATOM 1916 N N . ARG A 1 228 ? -7.480 -11.641 -5.896 1.00 92.38 228 ARG A N 1
ATOM 1917 C CA . ARG A 1 228 ? -6.075 -11.479 -5.504 1.00 92.38 228 ARG A CA 1
ATOM 1918 C C . ARG A 1 228 ? -5.237 -12.731 -5.768 1.00 92.38 228 ARG A C 1
ATOM 1920 O O . ARG A 1 228 ? -4.065 -12.597 -6.102 1.00 92.38 228 ARG A O 1
ATOM 1927 N N . MET A 1 229 ? -5.837 -13.918 -5.678 1.00 92.31 229 MET A N 1
ATOM 1928 C CA . MET A 1 229 ? -5.144 -15.201 -5.868 1.00 92.31 229 MET A CA 1
ATOM 1929 C C . MET A 1 229 ? -5.314 -15.824 -7.257 1.00 92.31 229 MET A C 1
ATOM 1931 O O . MET A 1 229 ? -4.737 -16.873 -7.522 1.00 92.31 229 MET A O 1
ATOM 1935 N N . ARG A 1 230 ? -6.101 -15.223 -8.157 1.00 82.81 230 ARG A N 1
ATOM 1936 C CA . ARG A 1 230 ? -6.333 -15.792 -9.493 1.00 82.81 230 ARG A CA 1
ATOM 1937 C C . ARG A 1 230 ? -5.170 -15.493 -10.432 1.00 82.81 230 ARG A C 1
ATOM 1939 O O . ARG A 1 230 ? -4.928 -14.334 -10.764 1.00 82.81 230 ARG A O 1
ATOM 1946 N N . GLU A 1 231 ? -4.526 -16.547 -10.926 1.00 65.19 231 GLU A N 1
ATOM 1947 C CA . GLU A 1 231 ? -3.357 -16.427 -11.803 1.00 65.19 231 GLU A CA 1
ATOM 1948 C C . GLU A 1 231 ? -3.664 -15.743 -13.146 1.00 65.19 231 GLU A C 1
ATOM 1950 O O . GLU A 1 231 ? -2.868 -14.949 -13.644 1.00 65.19 231 GLU A O 1
ATOM 1955 N N . GLU A 1 232 ? -4.864 -15.964 -13.688 1.00 61.06 232 GLU A N 1
ATOM 1956 C CA . GLU A 1 232 ? -5.330 -15.395 -14.963 1.00 61.06 232 GLU A CA 1
ATOM 1957 C C . GLU A 1 232 ? -5.290 -13.857 -15.009 1.00 61.06 232 GLU A C 1
ATOM 1959 O O . GLU A 1 232 ? -5.206 -13.262 -16.086 1.00 61.06 232 GLU A O 1
ATOM 1964 N N . PHE A 1 233 ? -5.354 -13.182 -13.856 1.00 57.06 233 PHE A N 1
ATOM 1965 C CA . PHE A 1 233 ? -5.303 -11.722 -13.810 1.00 57.06 233 PHE A CA 1
ATOM 1966 C C . PHE A 1 233 ? -3.888 -11.159 -13.917 1.00 57.06 233 PHE A C 1
ATOM 1968 O O . PHE A 1 233 ? -3.754 -9.993 -14.273 1.00 57.06 233 PHE A O 1
ATOM 1975 N N . PHE A 1 234 ? -2.842 -11.959 -13.690 1.00 55.50 234 PHE A N 1
ATOM 1976 C CA . PHE A 1 234 ? -1.466 -11.502 -13.903 1.00 55.50 234 PHE A CA 1
ATOM 1977 C C . PHE A 1 234 ? -1.122 -11.393 -15.398 1.00 55.50 234 PHE A C 1
ATOM 1979 O O . PHE A 1 234 ? -0.299 -10.558 -15.767 1.00 55.50 234 PHE A O 1
ATOM 1986 N N . ASN A 1 235 ? -1.809 -12.152 -16.260 1.00 47.94 235 ASN A N 1
ATOM 1987 C CA . ASN A 1 235 ? -1.569 -12.168 -17.708 1.00 47.94 235 ASN A CA 1
ATOM 1988 C C . ASN A 1 235 ? -2.444 -11.157 -18.483 1.00 47.94 235 ASN A C 1
ATOM 1990 O O . ASN A 1 235 ? -2.003 -10.597 -19.483 1.00 47.94 235 ASN A O 1
ATOM 1994 N N . ASN A 1 236 ? -3.663 -10.876 -18.002 1.00 44.88 236 ASN A N 1
ATOM 1995 C CA . ASN A 1 236 ? -4.690 -10.116 -18.737 1.00 44.88 236 ASN A CA 1
ATOM 1996 C C . ASN A 1 236 ? -4.757 -8.602 -18.428 1.00 44.88 236 ASN A C 1
ATOM 1998 O O . ASN A 1 236 ? -5.624 -7.907 -18.963 1.00 44.88 236 ASN A O 1
ATOM 2002 N N . GLU A 1 237 ? -3.889 -8.052 -17.566 1.00 51.06 237 GLU A N 1
ATOM 2003 C CA . GLU A 1 237 ? -3.840 -6.593 -17.313 1.00 51.06 237 GLU A CA 1
ATOM 2004 C C . GLU A 1 237 ? -3.418 -5.789 -18.564 1.00 51.06 237 GLU A C 1
ATOM 2006 O O . GLU A 1 237 ? -3.783 -4.621 -18.699 1.00 51.06 237 GLU A O 1
ATOM 2011 N N . ASN A 1 238 ? -2.745 -6.433 -19.522 1.00 48.38 238 ASN A N 1
ATOM 2012 C CA . ASN A 1 238 ? -2.105 -5.766 -20.657 1.00 48.38 238 ASN A CA 1
ATOM 2013 C C . ASN A 1 238 ? -3.045 -5.488 -21.842 1.00 48.38 238 ASN A C 1
ATOM 2015 O O . ASN A 1 238 ? -2.886 -4.471 -22.513 1.00 48.38 238 ASN A O 1
ATOM 2019 N N . GLU A 1 239 ? -4.052 -6.327 -22.101 1.00 40.94 239 GLU A N 1
ATOM 2020 C CA . GLU A 1 239 ? -4.960 -6.102 -23.241 1.00 40.94 239 GLU A CA 1
ATOM 2021 C C . GLU A 1 239 ? -5.852 -4.871 -23.025 1.00 40.94 239 GLU A C 1
ATOM 2023 O O . GLU A 1 239 ? -6.064 -4.073 -23.936 1.00 40.94 239 GLU A O 1
ATOM 2028 N N . LYS A 1 240 ? -6.315 -4.651 -21.788 1.00 42.84 240 LYS A N 1
ATOM 2029 C CA . LYS A 1 240 ? -7.238 -3.548 -21.478 1.00 42.84 240 LYS A CA 1
ATOM 2030 C C . LYS A 1 240 ? -6.536 -2.202 -21.311 1.00 42.84 240 LYS A C 1
ATOM 2032 O O . LYS A 1 240 ? -7.100 -1.194 -21.727 1.00 42.84 240 LYS A O 1
ATOM 2037 N N . GLU A 1 241 ? -5.318 -2.157 -20.758 1.00 47.03 241 GLU A N 1
ATOM 2038 C CA . GLU A 1 241 ? -4.528 -0.912 -20.731 1.00 47.03 241 GLU A CA 1
ATOM 2039 C C . GLU A 1 241 ? -4.137 -0.464 -22.151 1.00 47.03 241 GLU A C 1
ATOM 2041 O O . GLU A 1 241 ? -4.218 0.732 -22.452 1.00 47.03 241 GLU A O 1
ATOM 2046 N N . ASN A 1 242 ? -3.826 -1.411 -23.048 1.00 44.75 242 ASN A N 1
ATOM 2047 C CA . ASN A 1 242 ? -3.564 -1.142 -24.465 1.00 44.75 242 ASN A CA 1
ATOM 2048 C C . ASN A 1 242 ? -4.786 -0.542 -25.177 1.00 44.75 242 ASN A C 1
ATOM 2050 O O . ASN A 1 242 ? -4.668 0.498 -25.828 1.00 44.75 242 ASN A O 1
ATOM 2054 N N . GLU A 1 243 ? -5.976 -1.124 -25.009 1.00 39.69 243 GLU A N 1
ATOM 2055 C CA . GLU A 1 243 ? -7.204 -0.586 -25.609 1.00 39.69 243 GLU A CA 1
ATOM 2056 C C . GLU A 1 243 ? -7.588 0.800 -25.065 1.00 39.69 243 GLU A C 1
ATOM 2058 O O . GLU A 1 243 ? -8.064 1.656 -25.817 1.00 39.69 243 GLU A O 1
ATOM 2063 N N . GLN A 1 244 ? -7.385 1.048 -23.767 1.00 40.94 244 GLN A N 1
ATOM 2064 C CA . GLN A 1 244 ? -7.756 2.314 -23.130 1.00 40.94 244 GLN A CA 1
ATOM 2065 C C . GLN A 1 244 ? -6.816 3.463 -23.540 1.00 40.94 244 GLN A C 1
ATOM 2067 O O . GLN A 1 244 ? -7.279 4.582 -23.767 1.00 40.94 244 GLN A O 1
ATOM 2072 N N . LEU A 1 245 ? -5.513 3.192 -23.701 1.00 41.28 245 LEU A N 1
ATOM 2073 C CA . LEU A 1 245 ? -4.537 4.151 -24.240 1.00 41.28 245 LEU A CA 1
ATOM 2074 C C . LEU A 1 245 ? -4.811 4.489 -25.714 1.00 41.28 245 LEU A C 1
ATOM 2076 O O . LEU A 1 245 ? -4.694 5.650 -26.107 1.00 41.28 245 LEU A O 1
ATOM 2080 N N . ILE A 1 246 ? -5.215 3.501 -26.520 1.00 42.91 246 ILE A N 1
ATOM 2081 C CA . ILE A 1 246 ? -5.602 3.714 -27.924 1.00 42.91 246 ILE A CA 1
ATOM 2082 C C . ILE A 1 246 ? -6.870 4.579 -28.010 1.00 42.91 246 ILE A C 1
ATOM 2084 O O . ILE A 1 246 ? -6.912 5.535 -28.784 1.00 42.91 246 ILE A O 1
ATOM 2088 N N . LYS A 1 247 ? -7.888 4.305 -27.181 1.00 39.28 247 LYS A N 1
ATOM 2089 C CA . LYS A 1 247 ? -9.143 5.080 -27.162 1.00 39.28 247 LYS A CA 1
ATOM 2090 C C . LYS A 1 247 ? -8.947 6.523 -26.695 1.00 39.28 247 LYS A C 1
ATOM 2092 O O . LYS A 1 247 ? -9.475 7.428 -27.335 1.00 39.28 247 LYS A O 1
ATOM 2097 N N . ASN A 1 248 ? -8.157 6.747 -25.644 1.00 42.53 248 ASN A N 1
ATOM 2098 C CA . ASN A 1 248 ? -7.925 8.093 -25.113 1.00 42.53 248 ASN A CA 1
ATOM 2099 C C . ASN A 1 248 ? -7.115 8.981 -26.068 1.00 42.53 248 ASN A C 1
ATOM 2101 O O . ASN A 1 248 ? -7.319 10.185 -26.077 1.00 42.53 248 ASN A O 1
ATOM 2105 N N . ASN A 1 249 ? -6.233 8.423 -26.903 1.00 42.38 249 ASN A N 1
ATOM 2106 C CA . ASN A 1 249 ? -5.499 9.219 -27.895 1.00 42.38 249 ASN A CA 1
ATOM 2107 C C . ASN A 1 249 ? -6.331 9.539 -29.149 1.00 42.38 249 ASN A C 1
ATOM 2109 O O . ASN A 1 249 ? -6.079 10.547 -29.803 1.00 42.38 249 ASN A O 1
ATOM 2113 N N . ASN A 1 250 ? -7.345 8.728 -29.464 1.00 43.56 250 ASN A N 1
ATOM 2114 C CA . ASN A 1 250 ? -8.252 8.987 -30.585 1.00 43.56 250 ASN A CA 1
ATOM 2115 C C . ASN A 1 250 ? -9.339 10.029 -30.259 1.00 43.56 250 ASN A C 1
ATOM 2117 O O . ASN A 1 250 ? -9.930 10.580 -31.183 1.00 43.56 250 ASN A O 1
ATOM 2121 N N . SER A 1 251 ? -9.597 10.334 -28.980 1.00 40.72 251 SER A N 1
ATOM 2122 C CA . SER A 1 251 ? -10.536 11.398 -28.582 1.00 40.72 251 SER A CA 1
ATOM 2123 C C . SER A 1 251 ? -9.924 12.804 -28.569 1.00 40.72 251 SER A C 1
ATOM 2125 O O . SER A 1 251 ? -10.665 13.764 -28.419 1.00 40.72 251 SER A O 1
ATOM 2127 N N . PHE A 1 252 ? -8.601 12.936 -28.721 1.00 40.38 252 PHE A N 1
ATOM 2128 C CA . PHE A 1 252 ? -7.905 14.227 -28.872 1.00 40.38 252 PHE A CA 1
ATOM 2129 C C . PHE A 1 252 ? -7.647 14.610 -30.342 1.00 40.38 252 PHE A C 1
ATOM 2131 O O . PHE A 1 252 ? -7.049 15.647 -30.609 1.00 40.38 252 PHE A O 1
ATOM 2138 N N . LEU A 1 253 ? -8.079 13.773 -31.293 1.00 39.09 253 LEU A N 1
ATOM 2139 C CA . LEU A 1 253 ? -7.950 13.991 -32.741 1.00 39.09 253 LEU A CA 1
ATOM 2140 C C . LEU A 1 253 ? -9.315 14.163 -33.439 1.00 39.09 253 LEU A C 1
ATOM 2142 O O . LEU A 1 253 ? -9.420 13.946 -34.645 1.00 39.09 253 LEU A O 1
ATOM 2146 N N . LYS A 1 254 ? -10.356 14.547 -32.694 1.00 35.16 254 LYS A N 1
ATOM 2147 C CA . LYS A 1 254 ? -11.640 15.000 -33.242 1.00 35.16 254 LYS A CA 1
ATOM 2148 C C . LYS A 1 254 ? -11.988 16.376 -32.711 1.00 35.16 254 LYS A C 1
ATOM 2150 O O . LYS A 1 254 ? -11.751 16.592 -31.503 1.00 35.16 254 LYS A O 1
#

Foldseek 3Di:
DADDDDDPVCVVCVVVPDDDDDQPVLQDPNFQFRDHDPLVNVLSVLLVVQPAFQLVFWDPDDDLLKKKWFFFDPLQFTQIASDAWWKDFQNHTDHDPRMDMTHGPDNLSSLLLNLVCRALSLSSQLNGGHPSGTPDPCSRRSRRDDCVPDDPVLSVLSSVLSVVLNVQQVVQWDWDWDQDPRGIMTTIDGLCLSVLVSSLVSLVSVCVVSVHDPVSSVCSSCPPVVPSNDPVSSVPSPVVVRVVVVVVVVVVVD

Radius of gyration: 18.89 Å; chains: 1; bounding box: 49×33×54 Å